Protein AF-A0A1M6BEA0-F1 (afdb_monomer_lite)

pLDDT: mean 71.71, std 23.66, range [36.31, 98.69]

Sequence (243 aa):
MKNTKLLIAAIITALTLSIVSCNNKEPKDTSENPTESQQSITEETSDDIKEDTTTEDDSSQENNSTTQSENKSSEEKPKASSNNQTNTNNSQPKESNKNTSTEKPKTPKPATQTPAAPPKVETAEPQVYTNNSFGFSITFPASWKDKYTVKEDASGLYVAVKSPNSTNNYYGLLFAVIKKGPGLYEETFDTIPGGKRNFEAKGIPYVIGSTTGVPIPEDDPNYELWLKMYKESGAVTKTLKAL

Radius of gyration: 38.65 Å; chains: 1; bounding box: 76×92×114 Å

Secondary structure (DSSP, 8-state):
-------------------------------------------------------------------------------------------------------------------PPPP----PPPEEEEETTTTEEEEE-GGGTTTEEEEE-SSEEEEEE--TT---TTTTEEEEEEE-STT--GGGEEPPTTS-SEEEETTEEEEEEEESS-SS-TTSTTHHHHHHHHHHHHHHHHT-EE-

Structure (mmCIF, N/CA/C/O backbone):
data_AF-A0A1M6BEA0-F1
#
_entry.id   AF-A0A1M6BEA0-F1
#
loop_
_atom_site.group_PDB
_atom_site.id
_atom_site.type_symbol
_atom_site.label_atom_id
_atom_site.label_alt_id
_atom_site.label_comp_id
_atom_site.label_asym_id
_atom_site.label_entity_id
_atom_site.label_seq_id
_atom_site.pdbx_PDB_ins_code
_atom_site.Cartn_x
_atom_site.Cartn_y
_atom_site.Cartn_z
_atom_site.occupancy
_atom_site.B_iso_or_equiv
_atom_site.auth_seq_id
_atom_site.auth_comp_id
_atom_site.auth_asym_id
_atom_site.auth_atom_id
_atom_site.pdbx_PDB_model_num
ATOM 1 N N . MET A 1 1 ? 12.795 -44.451 -21.297 1.00 41.31 1 MET A N 1
ATOM 2 C CA . MET A 1 1 ? 12.860 -44.687 -19.834 1.00 41.31 1 MET A CA 1
ATOM 3 C C . MET A 1 1 ? 11.743 -43.852 -19.207 1.00 41.31 1 MET A C 1
ATOM 5 O O . MET A 1 1 ? 11.834 -42.641 -19.257 1.00 41.31 1 MET A O 1
ATOM 9 N N . LYS A 1 2 ? 10.515 -44.372 -19.082 1.00 49.53 2 LYS A N 1
ATOM 10 C CA . LYS A 1 2 ? 9.928 -45.053 -17.905 1.00 49.53 2 LYS A CA 1
ATOM 11 C C . LYS A 1 2 ? 10.064 -44.266 -16.584 1.00 49.53 2 LYS A C 1
ATOM 13 O O . LYS A 1 2 ? 11.000 -44.487 -15.837 1.00 49.53 2 LYS A O 1
ATOM 18 N N . ASN A 1 3 ? 9.085 -43.381 -16.373 1.00 44.28 3 ASN A N 1
ATOM 19 C CA . ASN A 1 3 ? 8.293 -43.129 -15.160 1.00 44.28 3 ASN A CA 1
ATOM 20 C C . ASN A 1 3 ? 8.975 -43.215 -13.783 1.00 44.28 3 ASN A C 1
ATOM 22 O O . ASN A 1 3 ? 9.181 -44.315 -13.278 1.00 44.28 3 ASN A O 1
ATOM 26 N N . THR A 1 4 ? 9.052 -42.073 -13.092 1.00 53.00 4 THR A N 1
ATOM 27 C CA . THR A 1 4 ? 9.106 -42.030 -11.623 1.00 53.00 4 THR A CA 1
ATOM 28 C C . THR A 1 4 ? 7.960 -41.154 -11.114 1.00 53.00 4 THR A C 1
ATOM 30 O O . THR A 1 4 ? 8.024 -39.928 -11.135 1.00 53.00 4 THR A O 1
ATOM 33 N N . LYS A 1 5 ? 6.861 -41.818 -10.742 1.00 52.59 5 LYS A N 1
ATOM 34 C CA . LYS A 1 5 ? 5.802 -41.302 -9.860 1.00 52.59 5 LYS A CA 1
ATOM 35 C C . LYS A 1 5 ? 6.163 -41.668 -8.408 1.00 52.59 5 LYS A C 1
ATOM 37 O O . LYS A 1 5 ? 6.950 -42.589 -8.220 1.00 52.59 5 LYS A O 1
ATOM 42 N N . LEU A 1 6 ? 5.465 -41.041 -7.451 1.00 45.72 6 LEU A N 1
ATOM 43 C CA . LEU A 1 6 ? 5.529 -41.184 -5.978 1.00 45.72 6 LEU A CA 1
ATOM 44 C C . LEU A 1 6 ? 6.694 -40.414 -5.325 1.00 45.72 6 LEU A C 1
ATOM 46 O O . LEU A 1 6 ? 7.814 -40.485 -5.799 1.00 45.72 6 LEU A O 1
ATOM 50 N N . LEU A 1 7 ? 6.504 -39.658 -4.240 1.00 47.91 7 LEU A N 1
ATOM 51 C CA . LEU A 1 7 ? 5.631 -39.934 -3.095 1.00 47.91 7 LEU A CA 1
ATOM 52 C C . LEU A 1 7 ? 5.194 -38.622 -2.411 1.00 47.91 7 LEU A C 1
ATOM 54 O O . LEU A 1 7 ? 6.019 -37.772 -2.089 1.00 47.91 7 LEU A O 1
ATOM 58 N N . ILE A 1 8 ? 3.885 -38.478 -2.192 1.00 49.97 8 ILE A N 1
ATOM 59 C CA . ILE A 1 8 ? 3.271 -37.461 -1.332 1.00 49.97 8 ILE A CA 1
ATOM 60 C C . ILE A 1 8 ? 3.343 -38.000 0.098 1.00 49.97 8 ILE A C 1
ATOM 62 O O . ILE A 1 8 ? 2.756 -39.043 0.376 1.00 49.97 8 ILE A O 1
ATOM 66 N N . ALA A 1 9 ? 4.029 -37.299 0.997 1.00 53.72 9 ALA A N 1
ATOM 67 C CA . ALA A 1 9 ? 3.908 -37.514 2.435 1.00 53.72 9 ALA A CA 1
ATOM 68 C C . ALA A 1 9 ? 3.250 -36.273 3.046 1.00 53.72 9 ALA A C 1
ATOM 70 O O . ALA A 1 9 ? 3.872 -35.226 3.203 1.00 53.72 9 ALA A O 1
ATOM 71 N N . ALA A 1 10 ? 1.954 -36.395 3.325 1.00 47.91 10 ALA A N 1
ATOM 72 C CA . ALA A 1 10 ? 1.190 -35.431 4.096 1.00 47.91 10 ALA A CA 1
ATOM 73 C C . ALA A 1 10 ? 1.606 -35.534 5.570 1.00 47.91 10 ALA A C 1
ATOM 75 O O . ALA A 1 10 ? 1.447 -36.588 6.182 1.00 47.91 10 ALA A O 1
ATOM 76 N N . ILE A 1 11 ? 2.125 -34.448 6.139 1.00 57.53 11 ILE A N 1
ATOM 77 C CA . ILE A 1 11 ? 2.328 -34.315 7.584 1.00 57.53 11 ILE A CA 1
ATOM 78 C C . ILE A 1 11 ? 1.171 -33.464 8.106 1.00 57.53 11 ILE A C 1
ATOM 80 O O . ILE A 1 11 ? 1.196 -32.238 8.043 1.00 57.53 11 ILE A O 1
ATOM 84 N N . ILE A 1 12 ? 0.117 -34.145 8.556 1.00 49.78 12 ILE A N 1
ATOM 85 C CA . ILE A 1 12 ? -0.962 -33.558 9.350 1.00 49.78 12 ILE A CA 1
ATOM 86 C C . ILE A 1 12 ? -0.553 -33.743 10.807 1.00 49.78 12 ILE A C 1
ATOM 88 O O . ILE A 1 12 ? -0.720 -34.827 11.363 1.00 49.78 12 ILE A O 1
ATOM 92 N N . THR A 1 13 ? -0.020 -32.696 11.428 1.00 56.47 13 THR A N 1
ATOM 93 C CA . THR A 1 13 ? 0.135 -32.664 12.885 1.00 56.47 13 THR A CA 1
ATOM 94 C C . THR A 1 13 ? -0.961 -31.773 13.444 1.00 56.47 13 THR A C 1
ATOM 96 O O . THR A 1 13 ? -0.854 -30.549 13.456 1.00 56.47 13 THR A O 1
ATOM 99 N N . ALA A 1 14 ? -2.053 -32.406 13.865 1.00 49.50 14 ALA A N 1
ATOM 100 C CA . ALA A 1 14 ? -3.061 -31.782 14.702 1.00 49.50 14 ALA A CA 1
ATOM 101 C C . ALA A 1 14 ? -2.437 -31.493 16.075 1.00 49.50 14 ALA A C 1
ATOM 103 O O . ALA A 1 14 ? -2.086 -32.419 16.804 1.00 49.50 14 ALA A O 1
ATOM 104 N N . LEU A 1 15 ? -2.289 -30.213 16.419 1.00 52.41 15 LEU A N 1
ATOM 105 C CA . LEU A 1 15 ? -1.922 -29.777 17.762 1.00 52.41 15 LEU A CA 1
ATOM 106 C C . LEU A 1 15 ? -3.136 -29.089 18.395 1.00 52.41 15 LEU A C 1
ATOM 108 O O . LEU A 1 15 ? -3.282 -27.871 18.363 1.00 52.41 15 LEU A O 1
ATOM 112 N N . THR A 1 16 ? -4.040 -29.898 18.939 1.00 52.28 16 THR A N 1
ATOM 113 C CA . THR A 1 16 ? -5.100 -29.450 19.846 1.00 52.28 16 THR A CA 1
ATOM 114 C C . THR A 1 16 ? -4.746 -29.915 21.249 1.00 52.28 16 THR A C 1
ATOM 116 O O . THR A 1 16 ? -4.929 -31.089 21.564 1.00 52.28 16 THR A O 1
ATOM 119 N N . LEU A 1 17 ? -4.269 -29.006 22.096 1.00 52.94 17 LEU A N 1
ATOM 120 C CA . LEU A 1 17 ? -4.313 -29.182 23.544 1.00 52.94 17 LEU A CA 1
ATOM 121 C C . LEU A 1 17 ? -4.838 -27.900 24.184 1.00 52.94 17 LEU A C 1
ATOM 123 O O . LEU A 1 17 ? -4.206 -26.847 24.182 1.00 52.94 17 LEU A O 1
ATOM 127 N N . SER A 1 18 ? -6.059 -28.046 24.676 1.00 45.16 18 SER A N 1
ATOM 128 C CA . SER A 1 18 ? -6.843 -27.133 25.482 1.00 45.16 18 SER A CA 1
ATOM 129 C C . SER A 1 18 ? -6.123 -26.767 26.778 1.00 45.16 18 SER A C 1
ATOM 131 O O . SER A 1 18 ? -5.695 -27.655 27.512 1.00 45.16 18 SER A O 1
ATOM 133 N N . ILE A 1 19 ? -6.121 -25.483 27.134 1.00 56.69 19 ILE A N 1
ATOM 134 C CA . ILE A 1 19 ? -6.098 -25.081 28.543 1.00 56.69 19 ILE A CA 1
ATOM 135 C C . ILE A 1 19 ? -7.393 -24.323 28.807 1.00 56.69 19 ILE A C 1
ATOM 137 O O . ILE A 1 19 ? -7.487 -23.105 28.692 1.00 56.69 19 ILE A O 1
ATOM 141 N N . VAL A 1 20 ? -8.415 -25.111 29.132 1.00 46.84 20 VAL A N 1
ATOM 142 C CA . VAL A 1 20 ? -9.511 -24.683 29.993 1.00 46.84 20 VAL A CA 1
ATOM 143 C C . VAL A 1 20 ? -8.929 -24.686 31.402 1.00 46.84 20 VAL A C 1
ATOM 145 O O . VAL A 1 20 ? -8.657 -25.750 31.948 1.00 46.84 20 VAL A O 1
ATOM 148 N N . SER A 1 21 ? -8.709 -23.509 31.978 1.00 47.22 21 SER A N 1
ATOM 149 C CA . SER A 1 21 ? -8.595 -23.370 33.427 1.00 47.22 21 SER A CA 1
ATOM 150 C C . SER A 1 21 ? -9.725 -22.459 33.873 1.00 47.22 21 SER A C 1
ATOM 152 O O . SER A 1 21 ? -9.613 -21.235 33.893 1.00 47.22 21 SER A O 1
ATOM 154 N N . CYS A 1 22 ? -10.867 -23.093 34.135 1.00 46.34 22 CYS A N 1
ATOM 155 C CA . CYS A 1 22 ? -11.900 -22.536 34.984 1.00 46.34 22 CYS A CA 1
ATOM 156 C C . CYS A 1 22 ? -11.284 -22.343 36.369 1.00 46.34 22 CYS A C 1
ATOM 158 O O . CYS A 1 22 ? -10.811 -23.312 36.958 1.00 46.34 22 CYS A O 1
ATOM 160 N N . ASN A 1 23 ? -11.339 -21.128 36.906 1.00 51.38 23 ASN A N 1
ATOM 161 C CA . ASN A 1 23 ? -11.302 -20.964 38.347 1.00 51.38 23 ASN A CA 1
ATOM 162 C C . ASN A 1 23 ? -12.483 -20.114 38.807 1.00 51.38 23 ASN A C 1
ATOM 164 O O . ASN A 1 23 ? -12.948 -19.213 38.112 1.00 51.38 23 ASN A O 1
ATOM 168 N N . ASN A 1 24 ? -13.011 -20.557 39.937 1.00 52.34 24 ASN A N 1
ATOM 169 C CA . ASN A 1 24 ? -14.390 -20.458 40.372 1.00 52.34 24 ASN A CA 1
ATOM 170 C C . ASN A 1 24 ? -14.903 -19.044 40.654 1.00 52.34 24 ASN A C 1
ATOM 172 O O . ASN A 1 24 ? -14.213 -18.189 41.202 1.00 52.34 24 ASN A O 1
ATOM 176 N N . LYS A 1 25 ? -16.202 -18.895 40.383 1.00 53.78 25 LYS A N 1
ATOM 177 C CA . LYS A 1 25 ? -17.111 -18.005 41.101 1.00 53.78 25 LYS A CA 1
ATOM 178 C C . LYS A 1 25 ? -17.223 -18.440 42.566 1.00 53.78 25 LYS A C 1
ATOM 180 O O . LYS A 1 25 ? -17.472 -19.613 42.815 1.00 53.78 25 LYS A O 1
ATOM 185 N N . GLU A 1 26 ? -17.267 -17.474 43.474 1.00 54.69 26 GLU A N 1
ATOM 186 C CA . GLU A 1 26 ? -18.364 -17.400 44.444 1.00 54.69 26 GLU A CA 1
ATOM 187 C C . GLU A 1 26 ? -18.874 -15.950 44.505 1.00 54.69 26 GLU A C 1
ATOM 189 O O . GLU A 1 26 ? -18.090 -15.039 44.776 1.00 54.69 26 GLU A O 1
ATOM 194 N N . PRO A 1 27 ? -20.167 -15.708 44.226 1.00 57.84 27 PRO A N 1
ATOM 195 C CA . PRO A 1 27 ? -20.868 -14.497 44.617 1.00 57.84 27 PRO A CA 1
ATOM 196 C C . PRO A 1 27 ? -21.499 -14.708 45.999 1.00 57.84 27 PRO A C 1
ATOM 198 O O . PRO A 1 27 ? -22.074 -15.762 46.275 1.00 57.84 27 PRO A O 1
ATOM 201 N N . LYS A 1 28 ? -21.425 -13.696 46.862 1.00 55.62 28 LYS A N 1
ATOM 202 C CA . LYS A 1 28 ? -22.161 -13.675 48.126 1.00 55.62 28 LYS A CA 1
ATOM 203 C C . LYS A 1 28 ? -23.182 -12.542 48.073 1.00 55.62 28 LYS A C 1
ATOM 205 O O . LYS A 1 28 ? -22.848 -11.398 48.353 1.00 55.62 28 LYS A O 1
ATOM 210 N N . ASP A 1 29 ? -24.407 -12.892 47.694 1.00 63.72 29 ASP A N 1
ATOM 211 C CA . ASP A 1 29 ? -25.613 -12.103 47.956 1.00 63.72 29 ASP A CA 1
ATOM 212 C C . ASP A 1 29 ? -26.159 -12.465 49.343 1.00 63.72 29 ASP A C 1
ATOM 214 O O . ASP A 1 29 ? -26.209 -13.650 49.669 1.00 63.72 29 ASP A O 1
ATOM 218 N N . THR A 1 30 ? -26.570 -11.469 50.139 1.00 46.25 30 THR A N 1
ATOM 219 C CA . THR A 1 30 ? -27.649 -11.467 51.169 1.00 46.25 30 THR A CA 1
ATOM 220 C C . THR A 1 30 ? -27.671 -10.042 51.765 1.00 46.25 30 THR A C 1
ATOM 222 O O . THR A 1 30 ? -26.715 -9.656 52.428 1.00 46.25 30 THR A O 1
ATOM 225 N N . SER A 1 31 ? -28.515 -9.129 51.271 1.00 47.41 31 SER A N 1
ATOM 226 C CA . SER A 1 31 ? -29.910 -8.800 51.657 1.00 47.41 31 SER A CA 1
ATOM 227 C C . SER A 1 31 ? -30.038 -7.678 52.712 1.00 47.41 31 SER A C 1
ATOM 229 O O . SER A 1 31 ? -29.556 -7.848 53.823 1.00 47.41 31 SER A O 1
ATOM 231 N N . GLU A 1 32 ? -30.709 -6.580 52.316 1.00 47.03 32 GLU A N 1
ATOM 232 C CA . GLU A 1 32 ? -31.820 -5.847 52.989 1.00 47.03 32 GLU A CA 1
ATOM 233 C C . GLU A 1 32 ? -31.746 -5.606 54.524 1.00 47.03 32 GLU A C 1
ATOM 235 O O . GLU A 1 32 ? -31.551 -6.545 55.280 1.00 47.03 32 GLU A O 1
ATOM 240 N N . ASN A 1 33 ? -31.995 -4.434 55.138 1.00 44.19 33 ASN A N 1
ATOM 241 C CA . ASN A 1 33 ? -32.641 -3.150 54.789 1.00 44.19 33 ASN A CA 1
ATOM 242 C C . ASN A 1 33 ? -32.337 -2.109 55.939 1.00 44.19 33 ASN A C 1
ATOM 244 O O . ASN A 1 33 ? -31.356 -2.318 56.651 1.00 44.19 33 ASN A O 1
ATOM 248 N N . PRO A 1 34 ? -33.080 -0.995 56.168 1.00 62.09 34 PRO A N 1
ATOM 249 C CA . PRO A 1 34 ? -32.598 0.394 56.085 1.00 62.09 34 PRO A CA 1
ATOM 250 C C . PRO A 1 34 ? -32.526 1.123 57.448 1.00 62.09 34 PRO A C 1
ATOM 252 O O . PRO A 1 34 ? -33.062 0.641 58.438 1.00 62.09 34 PRO A O 1
ATOM 255 N N . THR A 1 35 ? -31.972 2.342 57.507 1.00 46.97 35 THR A N 1
ATOM 256 C CA . THR A 1 35 ? -32.431 3.390 58.451 1.00 46.97 35 THR A CA 1
ATOM 257 C C . THR A 1 35 ? -32.038 4.779 57.938 1.00 46.97 35 THR A C 1
ATOM 259 O O . THR A 1 35 ? -30.886 5.031 57.593 1.00 46.97 35 THR A O 1
ATOM 262 N N . GLU A 1 36 ? -33.043 5.651 57.878 1.00 42.16 36 GLU A N 1
ATOM 263 C CA . GLU A 1 36 ? -32.982 7.093 57.639 1.00 42.16 36 GLU A CA 1
ATOM 264 C C . GLU A 1 36 ? -32.007 7.830 58.571 1.00 42.16 36 GLU A C 1
ATOM 266 O O . GLU A 1 36 ? -31.962 7.566 59.769 1.00 42.16 36 GLU A O 1
ATOM 271 N N . SER A 1 37 ? -31.365 8.882 58.063 1.00 42.56 37 SER A N 1
ATOM 272 C CA . SER A 1 37 ? -31.336 10.164 58.776 1.00 42.56 37 SER A CA 1
ATOM 273 C C . SER A 1 37 ? -31.071 11.307 57.801 1.00 42.56 37 SER A C 1
ATOM 275 O O . SER A 1 37 ? -30.240 11.216 56.903 1.00 42.56 37 SER A O 1
ATOM 277 N N . GLN A 1 38 ? -31.843 12.365 58.005 1.00 42.69 38 GLN A N 1
ATOM 278 C CA . GLN A 1 38 ? -31.928 13.606 57.251 1.00 42.69 38 GLN A CA 1
ATOM 279 C C . GLN A 1 38 ? -30.786 14.592 57.571 1.00 42.69 38 GLN A C 1
ATOM 281 O O . GLN A 1 38 ? -30.022 14.369 58.507 1.00 42.69 38 GLN A O 1
ATOM 286 N N . GLN A 1 39 ? -30.856 15.733 56.862 1.00 39.16 39 GLN A N 1
ATOM 287 C CA . GLN A 1 39 ? -30.267 17.077 57.066 1.00 39.16 39 GLN A CA 1
ATOM 288 C C . GLN A 1 39 ? -29.188 17.409 56.013 1.00 39.16 39 GLN A C 1
ATOM 290 O O . GLN A 1 39 ? -28.138 16.787 55.996 1.00 39.16 39 GLN A O 1
ATOM 295 N N . SER A 1 40 ? -29.463 18.194 54.957 1.00 43.69 40 SER A N 1
ATOM 296 C CA . SER A 1 40 ? -29.908 19.609 54.868 1.00 43.69 40 SER A CA 1
ATOM 297 C C . SER A 1 40 ? -28.835 20.608 55.319 1.00 43.69 40 SER A C 1
ATOM 299 O O . SER A 1 40 ? -28.218 20.370 56.351 1.00 43.69 40 SER A O 1
ATOM 301 N N . ILE A 1 41 ? -28.778 21.756 54.609 1.00 41.06 41 ILE A N 1
ATOM 302 C CA . ILE A 1 41 ? -28.059 23.032 54.876 1.00 41.06 41 ILE A CA 1
ATOM 303 C C . ILE A 1 41 ? -26.677 23.101 54.169 1.00 41.06 41 ILE A C 1
ATOM 305 O O . ILE A 1 41 ? -25.885 22.185 54.336 1.00 41.06 41 ILE A O 1
ATOM 309 N N . THR A 1 42 ? -26.243 24.113 53.397 1.00 40.41 42 THR A N 1
ATOM 310 C CA . THR A 1 42 ? -26.793 25.369 52.834 1.00 40.41 42 THR A CA 1
ATOM 311 C C . THR A 1 42 ? -25.751 25.924 51.837 1.00 40.41 42 THR A C 1
ATOM 313 O O . THR A 1 42 ? -24.552 25.749 52.049 1.00 40.41 42 THR A O 1
ATOM 316 N N . GLU A 1 43 ? -26.202 26.580 50.762 1.00 47.88 43 GLU A N 1
ATOM 317 C CA . GLU A 1 43 ? -25.407 27.497 49.926 1.00 47.88 43 GLU A CA 1
ATOM 318 C C . GLU A 1 43 ? -25.147 28.805 50.683 1.00 47.88 43 GLU A C 1
ATOM 320 O O . GLU A 1 43 ? -26.118 29.394 51.140 1.00 47.88 43 GLU A O 1
ATOM 325 N N . GLU A 1 44 ? -23.914 29.322 50.725 1.00 47.00 44 GLU A N 1
ATOM 326 C CA . GLU A 1 44 ? -23.703 30.778 50.754 1.00 47.00 44 GLU A CA 1
ATOM 327 C C . GLU A 1 44 ? -22.461 31.207 49.958 1.00 47.00 44 GLU A C 1
ATOM 329 O O . GLU A 1 44 ? -21.344 30.717 50.125 1.00 47.00 44 GLU A O 1
ATOM 334 N N . THR A 1 45 ? -22.750 32.149 49.069 1.00 49.81 45 THR A N 1
ATOM 335 C CA . THR A 1 45 ? -21.922 33.095 48.326 1.00 49.81 45 THR A CA 1
ATOM 336 C C . THR A 1 45 ? -21.156 34.042 49.258 1.00 49.81 45 THR A C 1
ATOM 338 O O . THR A 1 45 ? -21.727 34.498 50.244 1.00 49.81 45 THR A O 1
ATOM 341 N N . SER A 1 46 ? -19.946 34.479 48.887 1.00 54.19 46 SER A N 1
ATOM 342 C CA . SER A 1 46 ? -19.539 35.874 49.135 1.00 54.19 46 SER A CA 1
ATOM 343 C C . SER A 1 46 ? -18.408 36.330 48.212 1.00 54.19 46 SER A C 1
ATOM 345 O O . SER A 1 46 ? -17.394 35.646 48.063 1.00 54.19 46 SER A O 1
ATOM 347 N N . ASP A 1 47 ? -18.629 37.509 47.644 1.00 46.47 47 ASP A N 1
ATOM 348 C CA . ASP A 1 47 ? -17.787 38.294 46.749 1.00 46.47 47 ASP A CA 1
ATOM 349 C C . ASP A 1 47 ? -16.510 38.881 47.388 1.00 46.47 47 ASP A C 1
ATOM 351 O O . ASP A 1 47 ? -16.403 38.995 48.606 1.00 46.47 47 ASP A O 1
ATOM 355 N N . ASP A 1 48 ? -15.602 39.288 46.488 1.00 53.09 48 ASP A N 1
ATOM 356 C CA . ASP A 1 48 ? -14.697 40.455 46.489 1.00 53.09 48 ASP A CA 1
ATOM 357 C C . ASP A 1 48 ? -13.960 40.900 47.770 1.00 53.09 48 ASP A C 1
ATOM 359 O O . ASP A 1 48 ? -14.565 41.189 48.794 1.00 53.09 48 ASP A O 1
ATOM 363 N N . ILE A 1 49 ? -12.647 41.161 47.632 1.00 53.31 49 ILE A N 1
ATOM 364 C CA . ILE A 1 49 ? -12.004 42.460 47.946 1.00 53.31 49 ILE A CA 1
ATOM 365 C C . ILE A 1 49 ? -10.562 42.504 47.391 1.00 53.31 49 ILE A C 1
ATOM 367 O O . ILE A 1 49 ? -9.815 41.528 47.407 1.00 53.31 49 ILE A O 1
ATOM 371 N N . LYS A 1 50 ? -10.227 43.692 46.877 1.00 51.44 50 LYS A N 1
ATOM 372 C CA . LYS A 1 50 ? -9.025 44.145 46.166 1.00 51.44 50 LYS A CA 1
ATOM 373 C C . LYS A 1 50 ? -7.802 44.496 47.042 1.00 51.44 50 LYS A C 1
ATOM 375 O O . LYS A 1 50 ? -7.952 44.852 48.201 1.00 51.44 50 LYS A O 1
ATOM 380 N N . GLU A 1 51 ? -6.671 44.565 46.325 1.00 47.34 51 GLU A N 1
ATOM 381 C CA . GLU A 1 51 ? -5.574 45.568 46.315 1.00 47.34 51 GLU A CA 1
ATOM 382 C C . GLU A 1 51 ? -4.625 45.803 47.506 1.00 47.34 51 GLU A C 1
ATOM 384 O O . GLU A 1 51 ? -5.024 46.008 48.645 1.00 47.34 51 GLU A O 1
ATOM 389 N N . ASP A 1 52 ? -3.353 45.913 47.081 1.00 44.84 52 ASP A N 1
ATOM 390 C CA . ASP A 1 52 ? -2.202 46.671 47.589 1.00 44.84 52 ASP A CA 1
ATOM 391 C C . ASP A 1 52 ? -1.652 46.383 48.993 1.00 44.84 52 ASP A C 1
ATOM 393 O O . ASP A 1 52 ? -2.332 46.512 50.001 1.00 44.84 52 ASP A O 1
ATOM 397 N N . THR A 1 53 ? -0.340 46.115 49.095 1.00 45.16 53 THR A N 1
ATOM 398 C CA . THR A 1 53 ? 0.677 47.158 49.369 1.00 45.16 53 THR A CA 1
ATOM 399 C C . THR A 1 53 ? 2.107 46.582 49.276 1.00 45.16 53 THR A C 1
ATOM 401 O O . THR A 1 53 ? 2.399 45.478 49.727 1.00 45.16 53 THR A O 1
ATOM 404 N N . THR A 1 54 ? 2.990 47.384 48.687 1.00 51.91 54 THR A N 1
ATOM 405 C CA . THR A 1 54 ? 4.463 47.380 48.629 1.00 51.91 54 THR A CA 1
ATOM 406 C C . THR A 1 54 ? 5.152 47.226 50.002 1.00 51.91 54 THR A C 1
ATOM 408 O O . THR A 1 54 ? 4.613 47.705 50.997 1.00 51.91 54 THR A O 1
ATOM 411 N N . THR A 1 55 ? 6.378 46.677 50.068 1.00 43.44 55 THR A N 1
ATOM 412 C CA . THR A 1 55 ? 7.656 47.380 50.398 1.00 43.44 55 THR A CA 1
ATOM 413 C C . THR A 1 55 ? 8.805 46.380 50.642 1.00 43.44 55 THR A C 1
ATOM 415 O O . THR A 1 55 ? 8.620 45.307 51.206 1.00 43.44 55 THR A O 1
ATOM 418 N N . GLU A 1 56 ? 9.970 46.793 50.149 1.00 42.66 56 GLU A N 1
ATOM 419 C CA . GLU A 1 56 ? 11.354 46.331 50.317 1.00 42.66 56 GLU A CA 1
ATOM 420 C C . GLU A 1 56 ? 11.717 45.956 51.771 1.00 42.66 56 GLU A C 1
ATOM 422 O O . GLU A 1 56 ? 11.210 46.561 52.710 1.00 42.66 56 GLU A O 1
ATOM 427 N N . ASP A 1 57 ? 12.595 44.981 52.015 1.00 40.31 57 ASP A N 1
ATOM 428 C CA . ASP A 1 57 ? 14.059 45.114 51.952 1.00 40.31 57 ASP A CA 1
ATOM 429 C C . ASP A 1 57 ? 14.760 43.952 52.703 1.00 40.31 57 ASP A C 1
ATOM 431 O O . ASP A 1 57 ? 14.272 43.428 53.704 1.00 40.31 57 ASP A O 1
ATOM 435 N N . ASP A 1 58 ? 15.941 43.635 52.186 1.00 41.75 58 ASP A N 1
ATOM 436 C CA . ASP A 1 58 ? 17.152 43.137 52.838 1.00 41.75 58 ASP A CA 1
ATOM 437 C C . ASP A 1 58 ? 17.332 41.698 53.389 1.00 41.75 58 ASP A C 1
ATOM 439 O O . ASP A 1 58 ? 16.533 41.101 54.108 1.00 41.75 58 ASP A O 1
ATOM 443 N N . SER A 1 59 ? 18.568 41.250 53.136 1.00 46.72 59 SER A N 1
ATOM 444 C CA . SER A 1 59 ? 19.384 40.305 53.896 1.00 46.72 59 SER A CA 1
ATOM 445 C C . SER A 1 59 ? 19.348 38.806 53.551 1.00 46.72 59 SER A C 1
ATOM 447 O O . SER A 1 59 ? 18.737 37.979 54.219 1.00 46.72 59 SER A O 1
ATOM 449 N N . SER A 1 60 ? 20.230 38.490 52.598 1.00 50.56 60 SER A N 1
ATOM 450 C CA . SER A 1 60 ? 21.374 37.566 52.722 1.00 50.56 60 SER A CA 1
ATOM 451 C C . SER A 1 60 ? 21.150 36.087 53.097 1.00 50.56 60 SER A C 1
ATOM 453 O O . SER A 1 60 ? 20.904 35.725 54.241 1.00 50.56 60 SER A O 1
ATOM 455 N N . GLN A 1 61 ? 21.462 35.204 52.139 1.00 46.50 61 GLN A N 1
ATOM 456 C CA . GLN A 1 61 ? 22.394 34.104 52.394 1.00 46.50 61 GLN A CA 1
ATOM 457 C C . GLN A 1 61 ? 23.055 33.621 51.095 1.00 46.50 61 GLN A C 1
ATOM 459 O O . GLN A 1 61 ? 22.407 33.150 50.162 1.00 46.50 61 GLN A O 1
ATOM 464 N N . GLU A 1 62 ? 24.378 33.784 51.065 1.00 41.50 62 GLU A N 1
ATOM 465 C CA . GLU A 1 62 ? 25.315 33.132 50.157 1.00 41.50 62 GLU A CA 1
ATOM 466 C C . GLU A 1 62 ? 25.094 31.618 50.152 1.00 41.50 62 GLU A C 1
ATOM 468 O O . GLU A 1 62 ? 24.821 31.057 51.206 1.00 41.50 62 GLU A O 1
ATOM 473 N N . ASN A 1 63 ? 25.277 30.967 48.996 1.00 51.53 63 ASN A N 1
ATOM 474 C CA . ASN A 1 63 ? 25.931 29.659 48.884 1.00 51.53 63 ASN A CA 1
ATOM 475 C C . ASN A 1 63 ? 26.331 29.400 47.422 1.00 51.53 63 ASN A C 1
ATOM 477 O O . ASN A 1 63 ? 25.506 29.129 46.552 1.00 51.53 63 ASN A O 1
ATOM 481 N N . ASN A 1 64 ? 27.638 29.498 47.180 1.00 47.28 64 ASN A N 1
ATOM 482 C CA . ASN A 1 64 ? 28.339 29.137 45.952 1.00 47.28 64 ASN A CA 1
ATOM 483 C C . ASN A 1 64 ? 28.119 27.664 45.564 1.00 47.28 64 ASN A C 1
ATOM 485 O O . ASN A 1 64 ? 28.408 26.767 46.355 1.00 47.28 64 ASN A O 1
ATOM 489 N N . SER A 1 65 ? 27.792 27.402 44.296 1.00 46.47 65 SER A N 1
ATOM 490 C CA . SER A 1 65 ? 28.301 26.212 43.604 1.00 46.47 65 SER A CA 1
ATOM 491 C C . SER A 1 65 ? 28.428 26.474 42.104 1.00 46.47 65 SER A C 1
ATOM 493 O O . SER A 1 65 ? 27.475 26.413 41.330 1.00 46.47 65 SER A O 1
ATOM 495 N N . THR A 1 66 ? 29.653 26.824 41.725 1.00 40.06 66 THR A N 1
ATOM 496 C CA . THR A 1 66 ? 30.133 27.023 40.361 1.00 40.06 66 THR A CA 1
ATOM 497 C C . THR A 1 66 ? 30.440 25.675 39.720 1.00 40.06 66 THR A C 1
ATOM 499 O O . THR A 1 66 ? 31.292 24.942 40.212 1.00 40.06 66 THR A O 1
ATOM 502 N N . THR A 1 67 ? 29.842 25.383 38.565 1.00 38.16 67 THR A N 1
ATOM 503 C CA . THR A 1 67 ? 30.492 24.608 37.493 1.00 38.16 67 THR A CA 1
ATOM 504 C C . THR A 1 67 ? 29.909 25.055 36.149 1.00 38.16 67 THR A C 1
ATOM 506 O O . THR A 1 67 ? 28.952 24.481 35.639 1.00 38.16 67 THR A O 1
ATOM 509 N N . GLN A 1 68 ? 30.482 26.116 35.578 1.00 39.53 68 GLN A N 1
ATOM 510 C CA . GLN A 1 68 ? 30.378 26.417 34.150 1.00 39.53 68 GLN A CA 1
ATOM 511 C C . GLN A 1 68 ? 31.543 25.719 33.445 1.00 39.53 68 GLN A C 1
ATOM 513 O O . GLN A 1 68 ? 32.705 26.041 33.681 1.00 39.53 68 GLN A O 1
ATOM 518 N N . SER A 1 69 ? 31.231 24.750 32.586 1.00 48.56 69 SER A N 1
ATOM 519 C CA . SER A 1 69 ? 32.164 24.271 31.572 1.00 48.56 69 SER A CA 1
ATOM 520 C C . SER A 1 69 ? 32.031 25.187 30.361 1.00 48.56 69 SER A C 1
ATOM 522 O O . SER A 1 69 ? 31.101 25.076 29.566 1.00 48.56 69 SER A O 1
ATOM 524 N N . GLU A 1 70 ? 32.965 26.125 30.253 1.00 42.81 70 GLU A N 1
ATOM 525 C CA . GLU A 1 70 ? 33.314 26.761 28.992 1.00 42.81 70 GLU A CA 1
ATOM 526 C C . GLU A 1 70 ? 33.963 25.696 28.104 1.00 42.81 70 GLU A C 1
ATOM 528 O O . GLU A 1 70 ? 34.996 25.132 28.470 1.00 42.81 70 GLU A O 1
ATOM 533 N N . ASN A 1 71 ? 33.389 25.421 26.931 1.00 46.91 71 ASN A N 1
ATOM 534 C CA . ASN A 1 71 ? 34.161 24.828 25.848 1.00 46.91 71 ASN A CA 1
ATOM 535 C C . ASN A 1 71 ? 34.302 25.869 24.742 1.00 46.91 71 ASN A C 1
ATOM 537 O O . ASN A 1 71 ? 33.346 26.281 24.084 1.00 46.91 71 ASN A O 1
ATOM 541 N N . LYS A 1 72 ? 35.531 26.367 24.662 1.00 51.91 72 LYS A N 1
ATOM 542 C CA . LYS A 1 72 ? 35.976 27.519 23.901 1.00 51.91 72 LYS A CA 1
ATOM 543 C C . LYS A 1 72 ? 36.110 27.145 22.430 1.00 51.91 72 LYS A C 1
ATOM 545 O O . LYS A 1 72 ? 36.901 26.285 22.060 1.00 51.91 72 LYS A O 1
ATOM 550 N N . SER A 1 73 ? 35.331 27.852 21.624 1.00 49.59 73 SER A N 1
ATOM 551 C CA . SER A 1 73 ? 35.469 27.995 20.180 1.00 49.59 73 SER A CA 1
ATOM 552 C C . SER A 1 73 ? 36.911 28.352 19.796 1.00 49.59 73 SER A C 1
ATOM 554 O O . SER A 1 73 ? 37.458 29.345 20.282 1.00 49.59 73 SER A O 1
ATOM 556 N N . SER A 1 74 ? 37.520 27.544 18.926 1.00 56.56 74 SER A N 1
ATOM 557 C CA . SER A 1 74 ? 38.740 27.889 18.200 1.00 56.56 74 SER A CA 1
ATOM 558 C C . SER A 1 74 ? 38.420 27.992 16.715 1.00 56.56 74 SER A C 1
ATOM 560 O O . SER A 1 74 ? 38.126 27.011 16.036 1.00 56.56 74 SER A O 1
ATOM 562 N N . GLU A 1 75 ? 38.470 29.233 16.265 1.00 44.75 75 GLU A N 1
ATOM 563 C CA . GLU A 1 75 ? 38.343 29.734 14.912 1.00 44.75 75 GLU A CA 1
ATOM 564 C C . GLU A 1 75 ? 39.520 29.227 14.059 1.00 44.75 75 GLU A C 1
ATOM 566 O O . GLU A 1 75 ? 40.657 29.674 14.225 1.00 44.75 75 GLU A O 1
ATOM 571 N N . GLU A 1 76 ? 39.266 28.271 13.159 1.00 48.44 76 GLU A N 1
ATOM 572 C CA . GLU A 1 76 ? 40.238 27.853 12.147 1.00 48.44 76 GLU A CA 1
ATOM 573 C C . GLU A 1 76 ? 39.839 28.395 10.766 1.00 48.44 76 GLU A C 1
ATOM 575 O O . GLU A 1 76 ? 38.800 28.092 10.182 1.00 48.44 76 GLU A O 1
ATOM 580 N N . LYS A 1 77 ? 40.711 29.274 10.284 1.00 50.00 77 LYS A N 1
ATOM 581 C CA . LYS A 1 77 ? 40.716 30.002 9.017 1.00 50.00 77 LYS A CA 1
ATOM 582 C C . LYS A 1 77 ? 40.562 29.072 7.795 1.00 50.00 77 LYS A C 1
ATOM 584 O O . LYS A 1 77 ? 41.375 28.159 7.638 1.00 50.00 77 LYS A O 1
ATOM 589 N N . PRO A 1 78 ? 39.648 29.344 6.843 1.00 54.00 78 PRO A N 1
ATOM 590 C CA . PRO A 1 78 ? 39.570 28.568 5.612 1.00 54.00 78 PRO A CA 1
ATOM 591 C C . PRO A 1 78 ?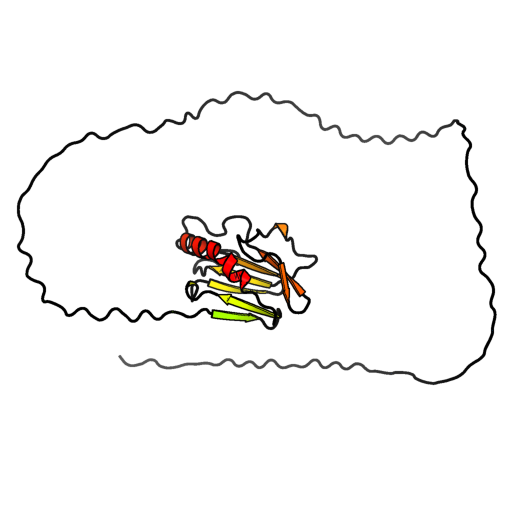 40.722 28.940 4.668 1.00 54.00 78 PRO A C 1
ATOM 593 O O . PRO A 1 78 ? 40.824 30.065 4.170 1.00 54.00 78 PRO A O 1
ATOM 596 N N . LYS A 1 79 ? 41.605 27.971 4.405 1.00 47.22 79 LYS A N 1
ATOM 597 C CA . LYS A 1 79 ? 42.497 27.996 3.243 1.00 47.22 79 LYS A CA 1
ATOM 598 C C . LYS A 1 79 ? 41.683 27.655 1.999 1.00 47.22 79 LYS A C 1
ATOM 600 O O . LYS A 1 79 ? 41.081 26.591 1.907 1.00 47.22 79 LYS A O 1
ATOM 605 N N . ALA A 1 80 ? 41.714 28.579 1.047 1.00 44.84 80 ALA A N 1
ATOM 606 C CA . ALA A 1 80 ? 41.260 28.390 -0.317 1.00 44.84 80 ALA A CA 1
ATOM 607 C C . ALA A 1 80 ? 41.873 27.115 -0.919 1.00 44.84 80 ALA A C 1
ATOM 609 O O . ALA A 1 80 ? 43.094 27.006 -1.040 1.00 44.84 80 ALA A O 1
ATOM 610 N N . SER A 1 81 ? 41.013 26.178 -1.317 1.00 42.38 81 SER A N 1
ATOM 611 C CA . SER A 1 81 ? 41.365 25.116 -2.251 1.00 42.38 81 SER A CA 1
ATOM 612 C C . SER A 1 81 ? 40.585 25.341 -3.537 1.00 42.38 81 SER A C 1
ATOM 614 O O . SER A 1 81 ? 39.357 25.279 -3.577 1.00 42.38 81 SER A O 1
ATOM 616 N N . SER A 1 82 ? 41.356 25.693 -4.557 1.00 42.00 82 SER A N 1
ATOM 617 C CA . SER A 1 82 ? 40.972 25.833 -5.952 1.00 42.00 82 SER A CA 1
ATOM 618 C C . SER A 1 82 ? 40.649 24.467 -6.565 1.00 42.00 82 SER A C 1
ATOM 620 O O . SER A 1 82 ? 41.191 23.453 -6.132 1.00 42.00 82 SER A O 1
ATOM 622 N N . ASN A 1 83 ? 39.869 24.503 -7.648 1.00 44.53 83 ASN A N 1
ATOM 623 C CA . ASN A 1 83 ? 39.593 23.447 -8.632 1.00 44.53 83 ASN A CA 1
ATOM 624 C C . ASN A 1 83 ? 38.421 22.500 -8.330 1.00 44.53 83 ASN A C 1
ATOM 626 O O . ASN A 1 83 ? 38.571 21.462 -7.698 1.00 44.53 83 ASN A O 1
ATOM 630 N N . ASN A 1 84 ? 37.291 22.757 -8.993 1.00 37.25 84 ASN A N 1
ATOM 631 C CA . ASN A 1 84 ? 37.020 21.985 -10.204 1.00 37.25 84 ASN A CA 1
ATOM 632 C C . ASN A 1 84 ? 36.184 22.792 -11.197 1.00 37.25 84 ASN A C 1
ATOM 634 O O . ASN A 1 84 ? 35.024 23.127 -10.983 1.00 37.25 84 ASN A O 1
ATOM 638 N N . GLN A 1 85 ? 36.864 23.126 -12.283 1.00 38.03 85 GLN A N 1
ATOM 639 C CA . GLN A 1 85 ? 36.366 23.817 -13.448 1.00 38.03 85 GLN A CA 1
ATOM 640 C C . GLN A 1 85 ? 35.509 22.827 -14.244 1.00 38.03 85 GLN A C 1
ATOM 642 O O . GLN A 1 85 ? 36.001 21.817 -14.746 1.00 38.03 85 GLN A O 1
ATOM 647 N N . THR A 1 86 ? 34.215 23.113 -14.334 1.00 36.31 86 THR A N 1
ATOM 648 C CA . THR A 1 86 ? 33.280 22.453 -15.244 1.00 36.31 86 THR A CA 1
ATOM 649 C C . THR A 1 86 ? 33.697 22.785 -16.675 1.00 36.31 86 THR A C 1
ATOM 651 O O . THR A 1 86 ? 33.420 23.877 -17.167 1.00 36.31 86 THR A O 1
ATOM 654 N N . ASN A 1 87 ? 34.400 21.865 -17.339 1.00 38.06 87 ASN A N 1
ATOM 655 C CA . ASN A 1 87 ? 34.668 21.971 -18.768 1.00 38.06 87 ASN A CA 1
ATOM 656 C C . ASN A 1 87 ? 33.479 21.422 -19.555 1.00 38.06 87 ASN A C 1
ATOM 658 O O . ASN A 1 87 ? 33.222 20.222 -19.626 1.00 38.06 87 ASN A O 1
ATOM 662 N N . THR A 1 88 ? 32.767 22.376 -20.135 1.00 38.72 88 THR A N 1
ATOM 663 C CA . THR A 1 88 ? 31.741 22.257 -21.159 1.00 38.72 88 THR A CA 1
ATOM 664 C C . THR A 1 88 ? 32.215 21.425 -22.351 1.00 38.72 88 THR A C 1
ATOM 666 O O . THR A 1 88 ? 33.270 21.673 -22.933 1.00 38.72 88 THR A O 1
ATOM 669 N N . ASN A 1 89 ? 31.369 20.471 -22.736 1.00 42.00 89 ASN A N 1
ATOM 670 C CA . ASN A 1 89 ? 31.387 19.759 -24.008 1.00 42.00 89 ASN A CA 1
ATOM 671 C C . ASN A 1 89 ? 31.497 20.726 -25.194 1.00 42.00 89 ASN A C 1
ATOM 673 O O . ASN A 1 89 ? 30.564 21.485 -25.453 1.00 42.00 89 ASN A O 1
ATOM 677 N N . ASN A 1 90 ? 32.571 20.620 -25.977 1.00 48.75 90 ASN A N 1
ATOM 678 C CA . ASN A 1 90 ? 32.501 20.910 -27.406 1.00 48.75 90 ASN A CA 1
ATOM 679 C C . ASN A 1 90 ? 33.624 20.190 -28.165 1.00 48.75 90 ASN A C 1
ATOM 681 O O . ASN A 1 90 ? 34.776 20.616 -28.159 1.00 48.75 90 ASN A O 1
ATOM 685 N N . SER A 1 91 ? 33.294 19.082 -28.826 1.00 42.31 91 SER A N 1
ATOM 686 C CA . SER A 1 91 ? 34.097 18.519 -29.917 1.00 42.31 91 SER A CA 1
ATOM 687 C C . SER A 1 91 ? 33.192 17.731 -30.856 1.00 42.31 91 SER A C 1
ATOM 689 O O . SER A 1 91 ? 32.943 16.539 -30.712 1.00 42.31 91 SER A O 1
ATOM 691 N N . GLN A 1 92 ? 32.677 18.490 -31.813 1.00 45.91 92 GLN A N 1
ATOM 692 C CA . GLN A 1 92 ? 32.182 18.095 -33.122 1.00 45.91 92 GLN A CA 1
ATOM 693 C C . GLN A 1 92 ? 33.041 17.000 -33.788 1.00 45.91 92 GLN A C 1
ATOM 695 O O . GLN A 1 92 ? 34.246 17.200 -33.961 1.00 45.91 92 GLN A O 1
ATOM 700 N N . PRO A 1 93 ? 32.433 15.923 -34.312 1.00 48.59 93 PRO A N 1
ATOM 701 C CA . PRO A 1 93 ? 32.979 15.201 -35.450 1.00 48.59 93 PRO A CA 1
ATOM 702 C C . PRO A 1 93 ? 32.372 15.754 -36.740 1.00 48.59 93 PRO A C 1
ATOM 704 O O . PRO A 1 93 ? 31.156 15.835 -36.908 1.00 48.59 93 PRO A O 1
ATOM 707 N N . LYS A 1 94 ? 33.265 16.158 -37.641 1.00 48.50 94 LYS A N 1
ATOM 708 C CA . LYS A 1 94 ? 32.981 16.573 -39.012 1.00 48.50 94 LYS A CA 1
ATOM 709 C C . LYS A 1 94 ? 32.320 15.454 -39.815 1.00 48.50 94 LYS A C 1
ATOM 711 O O . LYS A 1 94 ? 32.670 14.284 -39.688 1.00 48.50 94 LYS A O 1
ATOM 716 N N . GLU A 1 95 ? 31.437 15.890 -40.706 1.00 46.59 95 GLU A N 1
ATOM 717 C CA . GLU A 1 95 ? 30.945 15.161 -41.865 1.00 46.59 95 GLU A CA 1
ATOM 718 C C . GLU A 1 95 ? 32.063 14.459 -42.643 1.00 46.59 95 GLU A C 1
ATOM 720 O O . GLU A 1 95 ? 33.110 15.034 -42.944 1.00 46.59 95 GLU A O 1
ATOM 725 N N . SER A 1 96 ? 31.765 13.236 -43.068 1.00 52.62 96 SER A N 1
ATOM 726 C CA . SER A 1 96 ? 32.395 12.589 -44.212 1.00 52.62 96 SER A CA 1
ATOM 727 C C . SER A 1 96 ? 31.356 11.684 -44.868 1.00 52.62 96 SER A C 1
ATOM 729 O O . SER A 1 96 ? 31.262 10.490 -44.585 1.00 52.62 96 SER A O 1
ATOM 731 N N . ASN A 1 97 ? 30.569 12.289 -45.755 1.00 43.81 97 ASN A N 1
ATOM 732 C CA . ASN A 1 97 ? 29.774 11.605 -46.765 1.00 43.81 97 ASN A CA 1
ATOM 733 C C . ASN A 1 97 ? 30.673 10.712 -47.633 1.00 43.81 97 ASN A C 1
ATOM 735 O O . ASN A 1 97 ? 31.565 11.210 -48.320 1.00 43.81 97 ASN A O 1
ATOM 739 N N . LYS A 1 98 ? 30.373 9.413 -47.699 1.00 50.66 98 LYS A N 1
ATOM 740 C CA . LYS A 1 98 ? 30.742 8.585 -48.852 1.00 50.66 98 LYS A CA 1
ATOM 741 C C . LYS A 1 98 ? 29.619 7.608 -49.180 1.00 50.66 98 LYS A C 1
ATOM 743 O O . LYS A 1 98 ? 29.485 6.549 -48.578 1.00 50.66 98 LYS A O 1
ATOM 748 N N . ASN A 1 99 ? 28.840 7.997 -50.186 1.00 47.19 99 ASN A N 1
ATOM 749 C CA . ASN A 1 99 ? 28.006 7.118 -50.993 1.00 47.19 99 ASN A CA 1
ATOM 750 C C . ASN A 1 99 ? 28.821 5.921 -51.497 1.00 47.19 99 ASN A C 1
ATOM 752 O O . ASN A 1 99 ? 29.860 6.095 -52.139 1.00 47.19 99 ASN A O 1
ATOM 756 N N . THR A 1 100 ? 28.301 4.711 -51.317 1.00 45.50 100 THR A N 1
ATOM 757 C CA . THR A 1 100 ? 28.559 3.608 -52.248 1.00 45.50 100 THR A CA 1
ATOM 758 C C . THR A 1 100 ? 27.302 2.750 -52.333 1.00 45.50 100 THR A C 1
ATOM 760 O O . THR A 1 100 ? 26.947 2.018 -51.416 1.00 45.50 100 THR A O 1
ATOM 763 N N . SER A 1 101 ? 26.601 2.933 -53.448 1.00 45.19 101 SER A N 1
ATOM 764 C CA . SER A 1 101 ? 25.495 2.116 -53.921 1.00 45.19 101 SER A CA 1
ATOM 765 C C . SER A 1 101 ? 26.080 0.983 -54.750 1.00 45.19 101 SER A C 1
ATOM 767 O O . SER A 1 101 ? 26.652 1.281 -55.796 1.00 45.19 101 SER A O 1
ATOM 769 N N . THR A 1 102 ? 25.897 -0.271 -54.327 1.00 41.66 102 THR A N 1
ATOM 770 C CA . THR A 1 102 ? 25.749 -1.381 -55.276 1.00 41.66 102 THR A CA 1
ATOM 771 C C . THR A 1 102 ? 25.071 -2.604 -54.659 1.00 41.66 102 THR A C 1
ATOM 773 O O . THR A 1 102 ? 25.476 -3.128 -53.631 1.00 41.66 102 THR A O 1
ATOM 776 N N . GLU A 1 103 ? 24.076 -3.060 -55.413 1.00 41.88 103 GLU A N 1
ATOM 777 C CA . GLU A 1 103 ? 23.544 -4.414 -55.546 1.00 41.88 103 GLU A CA 1
ATOM 778 C C . GLU A 1 103 ? 22.588 -5.032 -54.514 1.00 41.88 103 GLU A C 1
ATOM 780 O O . GLU A 1 103 ? 22.842 -5.262 -53.338 1.00 41.88 103 GLU A O 1
ATOM 785 N N . LYS A 1 104 ? 21.437 -5.356 -55.100 1.00 51.09 104 LYS A N 1
ATOM 786 C CA . LYS A 1 104 ? 20.194 -5.897 -54.583 1.00 51.09 104 LYS A CA 1
ATOM 787 C C . LYS A 1 104 ? 20.198 -7.415 -54.794 1.00 51.09 104 LYS A C 1
ATOM 789 O O . LYS A 1 104 ? 20.085 -7.841 -55.945 1.00 51.09 104 LYS A O 1
ATOM 794 N N . PRO A 1 105 ? 20.212 -8.245 -53.741 1.00 53.03 105 PRO A N 1
ATOM 795 C CA . PRO A 1 105 ? 19.837 -9.645 -53.866 1.00 53.03 105 PRO A CA 1
ATOM 796 C C . PRO A 1 105 ? 18.309 -9.752 -53.908 1.00 53.03 105 PRO A C 1
ATOM 798 O O . PRO A 1 105 ? 17.605 -9.273 -53.018 1.00 53.03 105 PRO A O 1
ATOM 801 N N . LYS A 1 106 ? 17.782 -10.365 -54.973 1.00 50.03 106 LYS A N 1
ATOM 802 C CA . LYS A 1 106 ? 16.361 -10.699 -55.128 1.00 50.03 106 LYS A CA 1
ATOM 803 C C . LYS A 1 106 ? 15.913 -11.605 -53.979 1.00 50.03 106 LYS A C 1
ATOM 805 O O . LYS A 1 106 ? 16.268 -12.778 -53.931 1.00 50.03 106 LYS A O 1
ATOM 810 N N . THR A 1 107 ? 15.096 -11.054 -53.092 1.00 48.09 107 THR A N 1
ATOM 811 C CA . THR A 1 107 ? 14.390 -11.799 -52.052 1.00 48.09 107 THR A CA 1
ATOM 812 C C . THR A 1 107 ? 13.328 -12.706 -52.692 1.00 48.09 107 THR A C 1
ATOM 814 O O . THR A 1 107 ? 12.534 -12.223 -53.509 1.00 48.09 107 THR A O 1
ATOM 817 N N . PRO A 1 108 ? 13.276 -14.004 -52.349 1.00 55.84 108 PRO A N 1
ATOM 818 C CA . PRO A 1 108 ? 12.171 -14.874 -52.724 1.00 55.84 108 PRO A CA 1
ATOM 819 C C . PRO A 1 108 ? 10.880 -14.417 -52.033 1.00 55.84 108 PRO A C 1
ATOM 821 O O . PRO A 1 108 ? 10.857 -14.129 -50.839 1.00 55.84 108 PRO A O 1
ATOM 824 N N . LYS A 1 109 ? 9.811 -14.343 -52.829 1.00 57.19 109 LYS A N 1
ATOM 825 C CA . LYS A 1 109 ? 8.437 -13.997 -52.450 1.00 57.19 109 LYS A CA 1
ATOM 826 C C . LYS A 1 109 ? 7.970 -14.884 -51.278 1.00 57.19 109 LYS A C 1
ATOM 828 O O . LYS A 1 109 ? 7.775 -16.080 -51.499 1.00 57.19 109 LYS A O 1
ATOM 833 N N . PRO A 1 110 ? 7.772 -14.347 -50.060 1.00 53.50 110 PRO A N 1
ATOM 834 C CA . PRO A 1 110 ? 7.182 -15.113 -48.974 1.00 53.50 110 PRO A CA 1
ATOM 835 C C . PRO A 1 110 ? 5.719 -15.391 -49.311 1.00 53.50 110 PRO A C 1
ATOM 837 O O . PRO A 1 110 ? 4.980 -14.490 -49.716 1.00 53.50 110 PRO A O 1
ATOM 840 N N . ALA A 1 111 ? 5.323 -16.653 -49.177 1.00 56.47 111 ALA A N 1
ATOM 841 C CA . ALA A 1 111 ? 3.939 -17.075 -49.281 1.00 56.47 111 ALA A CA 1
ATOM 842 C C . ALA A 1 111 ? 3.070 -16.224 -48.347 1.00 56.47 111 ALA A C 1
ATOM 844 O O . ALA A 1 111 ? 3.406 -16.030 -47.178 1.00 56.47 111 ALA A O 1
ATOM 845 N N . THR A 1 112 ? 1.965 -15.717 -48.888 1.00 48.12 112 THR A N 1
ATOM 846 C CA . THR A 1 112 ? 0.907 -15.016 -48.165 1.00 48.12 112 THR A CA 1
ATOM 847 C C . THR A 1 112 ? 0.354 -15.940 -47.084 1.00 48.12 112 THR A C 1
ATOM 849 O O . THR A 1 112 ? -0.538 -16.745 -47.333 1.00 48.12 112 THR A O 1
ATOM 852 N N . GLN A 1 113 ? 0.927 -15.855 -45.885 1.00 51.53 113 GLN A N 1
ATOM 853 C CA . GLN A 1 113 ? 0.328 -16.411 -44.686 1.00 51.53 113 GLN A CA 1
ATOM 854 C C . GLN A 1 113 ? -0.861 -15.520 -44.341 1.00 51.53 113 GLN A C 1
ATOM 856 O O . GLN A 1 113 ? -0.709 -14.320 -44.109 1.00 51.53 113 GLN A O 1
ATOM 861 N N . THR A 1 114 ? -2.051 -16.109 -44.367 1.00 54.75 114 THR A N 1
ATOM 862 C CA . THR A 1 114 ? -3.262 -15.540 -43.782 1.00 54.75 114 THR A CA 1
ATOM 863 C C . THR A 1 114 ? -2.925 -14.996 -42.389 1.00 54.75 114 THR A C 1
ATOM 865 O O . THR A 1 114 ? -2.371 -15.757 -41.591 1.00 54.75 114 THR A O 1
ATOM 868 N N . PRO A 1 115 ? -3.209 -13.716 -42.077 1.00 61.62 115 PRO A N 1
ATOM 869 C CA . PRO A 1 115 ? -2.934 -13.153 -40.762 1.00 61.62 115 PRO A CA 1
ATOM 870 C C . PRO A 1 115 ? -3.621 -14.008 -39.700 1.00 61.62 115 PRO A C 1
ATOM 872 O O . PRO A 1 115 ? -4.849 -14.106 -39.673 1.00 61.62 115 PRO A O 1
ATOM 875 N N . ALA A 1 116 ? -2.825 -14.666 -38.856 1.00 64.12 116 ALA A N 1
ATOM 876 C CA . ALA A 1 116 ? -3.339 -15.310 -37.662 1.00 64.12 116 ALA A CA 1
ATOM 877 C C . ALA A 1 116 ? -4.110 -14.247 -36.873 1.00 64.12 116 ALA A C 1
ATOM 879 O O . ALA A 1 116 ? -3.597 -13.146 -36.655 1.00 64.12 116 ALA A O 1
ATOM 880 N N . ALA A 1 117 ? -5.356 -14.557 -36.510 1.00 67.06 117 ALA A N 1
ATOM 881 C CA . ALA A 1 117 ? -6.177 -13.665 -35.708 1.00 67.06 117 ALA A CA 1
ATOM 882 C C . ALA A 1 117 ? -5.357 -13.196 -34.491 1.00 67.06 117 ALA A C 1
ATOM 884 O O . ALA A 1 117 ? -4.700 -14.034 -33.861 1.00 67.06 117 ALA A O 1
ATOM 885 N N . PRO A 1 118 ? -5.340 -11.884 -34.184 1.00 66.56 118 PRO A N 1
ATOM 886 C CA . PRO A 1 118 ? -4.568 -11.371 -33.066 1.00 66.56 118 PRO A CA 1
ATOM 887 C C . PRO A 1 118 ? -4.952 -12.148 -31.802 1.00 66.56 118 PRO A C 1
ATOM 889 O O . PRO A 1 118 ? -6.145 -12.401 -31.590 1.00 66.56 118 PRO A O 1
ATOM 892 N N . PRO A 1 119 ? -3.968 -12.575 -30.990 1.00 64.50 119 PRO A N 1
ATOM 893 C CA . PRO A 1 119 ? -4.242 -13.318 -29.772 1.00 64.50 119 PRO A CA 1
ATOM 894 C C . PRO A 1 119 ? -5.253 -12.529 -28.944 1.00 64.50 119 PRO A C 1
ATOM 896 O O . PRO A 1 119 ? -5.072 -11.335 -28.702 1.00 64.50 119 PRO A O 1
ATOM 899 N N . LYS A 1 120 ? -6.350 -13.198 -28.577 1.00 61.69 120 LYS A N 1
ATOM 900 C CA . LYS A 1 120 ? -7.426 -12.649 -27.753 1.00 61.69 120 LYS A CA 1
ATOM 901 C C . LYS A 1 120 ? -6.788 -12.068 -26.493 1.00 61.69 120 LYS A C 1
ATOM 903 O O . LYS A 1 120 ? -6.331 -12.821 -25.639 1.00 61.69 120 LYS A O 1
ATOM 908 N N . VAL A 1 121 ? -6.705 -10.740 -26.424 1.00 60.03 121 VAL A N 1
ATOM 909 C CA . VAL A 1 121 ? -6.161 -10.025 -25.270 1.00 60.03 121 VAL A CA 1
ATOM 910 C C . VAL A 1 121 ? -7.132 -10.263 -24.124 1.00 60.03 121 VAL A C 1
ATOM 912 O O . VAL A 1 121 ? -8.203 -9.661 -24.057 1.00 60.03 121 VAL A O 1
ATOM 915 N N . GLU A 1 122 ? -6.793 -11.220 -23.269 1.00 66.25 122 GLU A N 1
ATOM 916 C CA . GLU A 1 122 ? -7.520 -11.487 -22.040 1.00 66.25 122 GLU A CA 1
ATOM 917 C C . GLU A 1 122 ? -7.392 -10.234 -21.171 1.00 66.25 122 GLU A C 1
ATOM 919 O O . GLU A 1 122 ? -6.318 -9.892 -20.672 1.00 66.25 122 GLU A O 1
ATOM 924 N N . THR A 1 123 ? -8.479 -9.468 -21.099 1.00 75.38 123 THR A N 1
ATOM 925 C CA . THR A 1 123 ? -8.535 -8.259 -20.282 1.00 75.38 123 THR A CA 1
ATOM 926 C C . THR A 1 123 ? -8.577 -8.724 -18.839 1.00 75.38 123 THR A C 1
ATOM 928 O O . THR A 1 123 ? -9.612 -9.173 -18.360 1.00 75.38 123 THR A O 1
ATOM 931 N N . ALA A 1 124 ? -7.423 -8.703 -18.176 1.00 83.19 124 ALA A N 1
ATOM 932 C CA . ALA A 1 124 ? -7.343 -9.071 -16.775 1.00 83.19 124 ALA A CA 1
ATOM 933 C C . ALA A 1 124 ? -8.253 -8.144 -15.949 1.00 83.19 124 ALA A C 1
ATOM 935 O O . ALA A 1 124 ? -8.301 -6.934 -16.182 1.00 83.19 124 ALA A O 1
ATOM 936 N N . GLU A 1 125 ? -8.979 -8.719 -14.994 1.00 92.62 125 GLU A N 1
ATOM 937 C CA . GLU A 1 125 ? -9.868 -7.980 -14.099 1.00 92.62 125 GLU A CA 1
ATOM 938 C C . GLU A 1 125 ? -9.114 -7.472 -12.855 1.00 92.62 125 GLU A C 1
ATOM 940 O O . GLU A 1 125 ? -8.111 -8.073 -12.450 1.00 92.62 125 GLU A O 1
ATOM 945 N N . PRO A 1 126 ? -9.556 -6.358 -12.239 1.00 95.69 126 PRO A N 1
ATOM 946 C CA . PRO A 1 126 ? -9.033 -5.908 -10.952 1.00 95.69 126 PRO A CA 1
ATOM 947 C C . PRO A 1 126 ? -9.187 -6.974 -9.860 1.00 95.69 126 PRO A C 1
ATOM 949 O O . PRO A 1 126 ? -10.185 -7.690 -9.812 1.00 95.69 126 PRO A O 1
ATOM 952 N N . GLN A 1 127 ? -8.224 -7.041 -8.943 1.00 97.00 127 GLN A N 1
ATOM 953 C CA . GLN A 1 127 ? -8.213 -8.015 -7.854 1.00 97.00 127 GLN A CA 1
ATOM 954 C C . GLN A 1 127 ? -8.574 -7.346 -6.526 1.00 97.00 127 GLN A C 1
ATOM 956 O O . GLN A 1 127 ? -7.897 -6.419 -6.086 1.00 97.00 127 GLN A O 1
ATOM 961 N N . VAL A 1 128 ? -9.609 -7.847 -5.852 1.00 98.19 128 VAL A N 1
ATOM 962 C CA . VAL A 1 128 ? -9.963 -7.403 -4.497 1.00 98.19 128 VAL A CA 1
ATOM 963 C C . VAL A 1 128 ? -9.183 -8.217 -3.469 1.00 98.19 128 VAL A C 1
ATOM 965 O O . VAL A 1 128 ? -9.158 -9.446 -3.516 1.00 98.19 128 VAL A O 1
ATOM 968 N N . TYR A 1 129 ? -8.559 -7.516 -2.533 1.00 98.19 129 TYR A N 1
ATOM 969 C CA . TYR A 1 129 ? -7.915 -8.075 -1.358 1.00 98.19 129 TYR A CA 1
ATOM 970 C C . TYR A 1 129 ? -8.714 -7.707 -0.114 1.00 98.19 129 TYR A C 1
ATOM 972 O O . TYR A 1 129 ? -9.012 -6.533 0.104 1.00 98.19 129 TYR A O 1
ATOM 980 N N . THR A 1 130 ? -9.033 -8.698 0.712 1.00 98.31 130 THR A N 1
ATOM 981 C CA . THR A 1 130 ? -9.882 -8.532 1.894 1.00 98.31 130 THR A CA 1
ATOM 982 C C . THR A 1 130 ? -9.138 -9.035 3.119 1.00 98.31 130 THR A C 1
ATOM 984 O O . THR A 1 130 ? -8.798 -10.215 3.185 1.00 98.31 130 THR A O 1
ATOM 987 N N . ASN A 1 131 ? -8.937 -8.164 4.110 1.00 97.69 131 ASN A N 1
ATOM 988 C CA . ASN A 1 131 ? -8.419 -8.552 5.416 1.00 97.69 131 ASN A CA 1
ATOM 989 C C . ASN A 1 131 ? -9.500 -8.358 6.487 1.00 97.69 131 ASN A C 1
ATOM 991 O O . ASN A 1 131 ? -9.758 -7.251 6.965 1.00 97.69 131 ASN A O 1
ATOM 995 N N . ASN A 1 132 ? -10.109 -9.468 6.907 1.00 97.69 132 ASN A N 1
ATOM 996 C CA . ASN A 1 132 ? -11.150 -9.466 7.936 1.00 97.69 132 ASN A CA 1
ATOM 997 C C . ASN A 1 132 ? -10.615 -9.114 9.334 1.00 97.69 132 ASN A C 1
ATOM 999 O O . ASN A 1 132 ? -11.368 -8.575 10.147 1.00 97.69 132 ASN A O 1
ATOM 1003 N N . SER A 1 133 ? -9.341 -9.400 9.621 1.00 96.88 133 SER A N 1
ATOM 1004 C CA . SER A 1 133 ? -8.702 -9.082 10.905 1.00 96.88 133 SER A CA 1
ATOM 1005 C C . SER A 1 133 ? -8.579 -7.569 11.089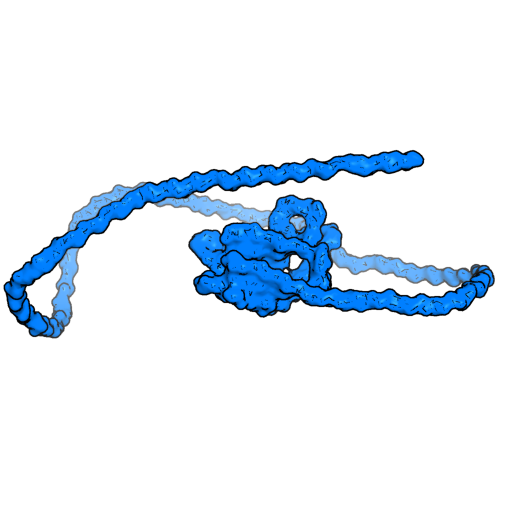 1.00 96.88 133 SER A C 1
ATOM 1007 O O . SER A 1 133 ? -9.015 -7.028 12.103 1.00 96.88 133 SER A O 1
ATOM 1009 N N . PHE A 1 134 ? -8.097 -6.865 10.063 1.00 97.38 134 PHE A N 1
ATOM 1010 C CA . PHE A 1 134 ? -8.005 -5.403 10.063 1.00 97.38 134 PHE A CA 1
ATOM 1011 C C . PHE A 1 134 ? -9.322 -4.699 9.721 1.00 97.38 134 PHE A C 1
ATOM 1013 O O . PHE A 1 134 ? -9.475 -3.514 10.010 1.00 97.38 134 PHE A O 1
ATOM 1020 N N . GLY A 1 135 ? -10.292 -5.422 9.155 1.00 98.06 135 GLY A N 1
ATOM 1021 C CA . GLY A 1 135 ? -11.625 -4.897 8.872 1.00 98.06 135 GLY A CA 1
ATOM 1022 C C . GLY A 1 135 ? -11.689 -4.004 7.639 1.00 98.06 135 GLY A C 1
ATOM 1023 O O . GLY A 1 135 ? -12.503 -3.089 7.602 1.00 98.06 135 GLY A O 1
ATOM 1024 N N . PHE A 1 136 ? -10.837 -4.239 6.642 1.00 98.62 136 PHE A N 1
ATOM 1025 C CA . PHE A 1 136 ? -10.882 -3.491 5.390 1.00 98.62 136 PHE A CA 1
ATOM 1026 C C . PHE A 1 136 ? -10.610 -4.367 4.168 1.00 98.62 136 PHE A C 1
ATOM 1028 O O . PHE A 1 136 ? -10.046 -5.460 4.249 1.00 98.62 136 PHE A O 1
ATOM 1035 N N . SER A 1 137 ? -10.993 -3.845 3.007 1.00 98.62 137 SER A N 1
ATOM 1036 C CA . SER A 1 137 ? -10.608 -4.360 1.696 1.00 98.62 137 SER A CA 1
ATOM 1037 C C . SER A 1 137 ? -9.943 -3.272 0.857 1.00 98.62 137 SER A C 1
ATOM 1039 O O . SER A 1 137 ? -10.164 -2.079 1.075 1.00 98.62 137 SER A O 1
ATOM 1041 N N . ILE A 1 138 ? -9.122 -3.686 -0.104 1.00 98.69 138 ILE A N 1
ATOM 1042 C CA . ILE A 1 138 ? -8.449 -2.827 -1.080 1.00 98.69 138 ILE A CA 1
ATOM 1043 C C . ILE A 1 138 ? -8.501 -3.497 -2.454 1.00 98.69 138 ILE A C 1
ATOM 1045 O O . ILE A 1 138 ? -8.454 -4.719 -2.561 1.00 98.69 138 ILE A O 1
ATOM 1049 N N . THR A 1 139 ? -8.639 -2.713 -3.519 1.00 98.62 139 THR A N 1
ATOM 1050 C CA . THR A 1 139 ? -8.692 -3.224 -4.894 1.00 98.62 139 THR A CA 1
ATOM 1051 C C . THR A 1 139 ? -7.407 -2.877 -5.630 1.00 98.62 139 THR A C 1
ATOM 1053 O O . THR A 1 139 ? -7.070 -1.706 -5.798 1.00 98.62 139 THR A O 1
ATOM 1056 N N . PHE A 1 140 ? -6.709 -3.901 -6.103 1.00 98.38 140 PHE A N 1
ATOM 1057 C CA . PHE A 1 140 ? -5.528 -3.774 -6.941 1.00 98.38 140 PHE A CA 1
ATOM 1058 C C . PHE A 1 140 ? -5.919 -3.784 -8.422 1.00 98.38 140 PHE A C 1
ATOM 1060 O O . PHE A 1 140 ? -6.785 -4.565 -8.830 1.00 98.38 140 PHE A O 1
ATOM 1067 N N . PRO A 1 141 ? -5.301 -2.934 -9.256 1.00 97.94 141 PRO A N 1
ATOM 1068 C CA . PRO A 1 141 ? -5.585 -2.920 -10.678 1.00 97.94 141 PRO A CA 1
ATOM 1069 C C . PRO A 1 141 ? -5.075 -4.210 -11.320 1.00 97.94 141 PRO A C 1
ATOM 1071 O O . PRO A 1 141 ? -4.059 -4.777 -10.919 1.00 97.94 141 PRO A O 1
ATOM 1074 N N . ALA A 1 142 ? -5.750 -4.647 -12.378 1.00 96.69 142 ALA A N 1
ATOM 1075 C CA . ALA A 1 142 ? -5.393 -5.860 -13.104 1.00 96.69 142 ALA A CA 1
ATOM 1076 C C . ALA A 1 142 ? -3.940 -5.869 -13.608 1.00 96.69 142 ALA A C 1
ATOM 1078 O O . ALA A 1 142 ? -3.288 -6.910 -13.667 1.00 96.69 142 ALA A O 1
ATOM 1079 N N . SER A 1 143 ? -3.413 -4.685 -13.937 1.00 96.56 143 SER A N 1
ATOM 1080 C CA . SER A 1 143 ? -2.036 -4.479 -14.389 1.00 96.56 143 SER A CA 1
ATOM 1081 C C . SER A 1 143 ? -0.983 -4.906 -13.362 1.00 96.56 143 SER A C 1
ATOM 1083 O O . SER A 1 143 ? 0.168 -5.123 -13.758 1.00 96.56 143 SER A O 1
ATOM 1085 N N . TRP A 1 144 ? -1.351 -5.022 -12.081 1.00 97.25 144 TRP A N 1
ATOM 1086 C CA . TRP A 1 144 ? -0.466 -5.423 -10.986 1.00 97.25 144 TRP A CA 1
ATOM 1087 C C . TRP A 1 144 ? -0.435 -6.930 -10.758 1.00 97.25 144 TRP A C 1
ATOM 1089 O O . TRP A 1 144 ? 0.428 -7.393 -10.018 1.00 97.25 144 TRP A O 1
ATOM 1099 N N . LYS A 1 145 ? -1.328 -7.704 -11.383 1.00 95.56 145 LYS A N 1
ATOM 1100 C CA . LYS A 1 145 ? -1.381 -9.157 -11.202 1.00 95.56 145 LYS A CA 1
ATOM 1101 C C . LYS A 1 145 ? 0.017 -9.778 -11.343 1.00 95.56 145 LYS A C 1
ATOM 1103 O O . LYS A 1 145 ? 0.736 -9.484 -12.297 1.00 95.56 145 LYS A O 1
ATOM 1108 N N . ASP A 1 146 ? 0.398 -10.579 -10.347 1.00 95.06 146 ASP A N 1
ATOM 1109 C CA . ASP A 1 146 ? 1.692 -11.266 -10.211 1.00 95.06 146 ASP A CA 1
ATOM 1110 C C . ASP A 1 146 ? 2.948 -10.378 -10.046 1.00 95.06 146 ASP A C 1
ATOM 1112 O O . ASP A 1 146 ? 4.063 -10.904 -9.995 1.00 95.06 146 ASP A O 1
ATOM 1116 N N . LYS A 1 147 ? 2.798 -9.053 -9.899 1.00 96.44 147 LYS A N 1
ATOM 1117 C CA . LYS A 1 147 ? 3.913 -8.081 -9.807 1.00 96.44 147 LYS A CA 1
ATOM 1118 C C . LYS A 1 147 ? 4.143 -7.498 -8.417 1.00 96.44 147 LYS A C 1
ATOM 1120 O O . LYS A 1 147 ? 5.119 -6.783 -8.210 1.00 96.44 147 LYS A O 1
ATOM 1125 N N . TYR A 1 148 ? 3.268 -7.792 -7.465 1.00 96.62 148 TYR A N 1
ATOM 1126 C CA . TYR A 1 148 ? 3.382 -7.314 -6.092 1.00 96.62 148 TYR A CA 1
ATOM 1127 C C . TYR A 1 148 ? 3.312 -8.461 -5.094 1.00 96.62 148 TYR A C 1
ATOM 1129 O O . TYR A 1 148 ? 2.924 -9.588 -5.409 1.00 96.62 148 TYR A O 1
ATOM 1137 N N . THR A 1 149 ? 3.697 -8.140 -3.870 1.00 95.81 149 THR A N 1
ATOM 1138 C CA . THR A 1 149 ? 3.506 -8.970 -2.690 1.00 95.81 149 THR A CA 1
ATOM 1139 C C . THR A 1 149 ? 2.768 -8.161 -1.638 1.00 95.81 149 THR A C 1
ATOM 1141 O O . THR A 1 149 ? 2.949 -6.946 -1.537 1.00 95.81 149 THR A O 1
ATOM 1144 N N . VAL A 1 150 ? 1.918 -8.846 -0.877 1.00 96.38 150 VAL A N 1
ATOM 1145 C CA . VAL A 1 150 ? 1.268 -8.307 0.315 1.00 96.38 150 VAL A CA 1
ATOM 1146 C C . VAL A 1 150 ? 1.858 -9.038 1.507 1.00 96.38 150 VAL A C 1
ATOM 1148 O O . VAL A 1 150 ? 1.872 -10.270 1.526 1.00 96.38 150 VAL A O 1
ATOM 1151 N N . LYS A 1 151 ? 2.371 -8.283 2.473 1.00 95.44 151 LYS A N 1
ATOM 1152 C CA . LYS A 1 151 ? 2.855 -8.799 3.752 1.00 95.44 151 LYS A CA 1
ATOM 1153 C C . LYS A 1 151 ? 2.022 -8.202 4.871 1.00 95.44 151 LYS A C 1
ATOM 1155 O O . LYS A 1 151 ? 1.640 -7.037 4.806 1.00 95.44 151 LYS A O 1
ATOM 1160 N N . GLU A 1 152 ? 1.759 -9.006 5.886 1.00 96.19 152 GLU A N 1
ATOM 1161 C CA . GLU A 1 152 ? 0.972 -8.607 7.046 1.00 96.19 152 GLU A CA 1
ATOM 1162 C C . GLU A 1 152 ? 1.731 -8.936 8.319 1.00 96.19 152 GLU A C 1
ATOM 1164 O O . GLU A 1 152 ? 2.369 -9.986 8.419 1.00 96.19 152 GLU A O 1
ATOM 1169 N N . ASP A 1 153 ? 1.625 -8.048 9.296 1.00 95.00 153 ASP A N 1
ATOM 1170 C CA . ASP A 1 153 ? 2.074 -8.294 10.658 1.00 95.00 153 ASP A CA 1
ATOM 1171 C C . ASP A 1 153 ? 1.080 -7.696 11.665 1.00 95.00 153 ASP A C 1
ATOM 1173 O O . ASP A 1 153 ? -0.025 -7.291 11.314 1.00 95.00 153 ASP A O 1
ATOM 1177 N N . ALA A 1 154 ? 1.428 -7.660 12.951 1.00 94.94 154 ALA A N 1
ATOM 1178 C CA . ALA A 1 154 ? 0.527 -7.126 13.973 1.00 94.94 154 ALA A CA 1
ATOM 1179 C C . ALA A 1 154 ? 0.180 -5.635 13.765 1.00 94.94 154 ALA A C 1
ATOM 1181 O O . ALA A 1 154 ? -0.902 -5.189 14.181 1.00 94.94 154 ALA A O 1
ATOM 1182 N N . SER A 1 155 ? 1.086 -4.884 13.133 1.00 94.19 155 SER A N 1
ATOM 1183 C CA . SER A 1 155 ? 1.000 -3.440 12.938 1.00 94.19 155 SER A CA 1
ATOM 1184 C C . SER A 1 155 ? 0.193 -3.061 11.698 1.00 94.19 155 SER A C 1
ATOM 1186 O O . SER A 1 155 ? -0.506 -2.047 11.730 1.00 94.19 155 SER A O 1
ATOM 1188 N N . GLY A 1 156 ? 0.195 -3.881 10.642 1.00 96.06 156 GLY A N 1
ATOM 1189 C CA . GLY A 1 156 ? -0.600 -3.585 9.457 1.00 96.06 156 GLY A CA 1
ATOM 1190 C C . GLY A 1 156 ? -0.275 -4.408 8.218 1.00 96.06 156 GLY A C 1
ATOM 1191 O O . GLY A 1 156 ? 0.124 -5.570 8.287 1.00 96.06 156 GLY A O 1
ATOM 1192 N N . LEU A 1 157 ? -0.516 -3.779 7.069 1.00 97.31 157 LEU A N 1
ATOM 1193 C CA . LEU A 1 157 ? -0.384 -4.349 5.733 1.00 97.31 157 LEU A CA 1
ATOM 1194 C C . LEU A 1 157 ? 0.658 -3.568 4.927 1.00 97.31 157 LEU A C 1
ATOM 1196 O O . LEU A 1 157 ? 0.587 -2.346 4.839 1.00 97.31 157 LEU A O 1
ATOM 1200 N N . TYR A 1 158 ? 1.577 -4.281 4.285 1.00 97.25 158 TYR A N 1
ATOM 1201 C CA . TYR A 1 158 ? 2.654 -3.737 3.464 1.00 97.25 158 TYR A CA 1
ATOM 1202 C C . TYR A 1 158 ? 2.535 -4.274 2.045 1.00 97.25 158 TYR A C 1
ATOM 1204 O O . TYR A 1 158 ? 2.424 -5.484 1.836 1.00 97.25 158 TYR A O 1
ATOM 1212 N N . VAL A 1 159 ? 2.581 -3.378 1.063 1.00 97.62 159 VAL A N 1
ATOM 1213 C CA . VAL A 1 159 ? 2.499 -3.723 -0.356 1.00 97.62 159 VAL A CA 1
ATOM 1214 C C . VAL A 1 159 ? 3.795 -3.311 -1.030 1.00 97.62 159 VAL A C 1
ATOM 1216 O O . VAL A 1 159 ? 4.167 -2.139 -1.006 1.00 97.62 159 VAL A O 1
ATOM 1219 N N . ALA A 1 160 ? 4.476 -4.271 -1.648 1.00 96.88 160 ALA A N 1
ATOM 1220 C CA . ALA A 1 160 ? 5.766 -4.060 -2.297 1.00 96.88 160 ALA A CA 1
ATOM 1221 C C . ALA A 1 160 ? 5.823 -4.738 -3.668 1.00 96.88 160 ALA A C 1
ATOM 1223 O O . ALA A 1 160 ? 5.134 -5.736 -3.903 1.00 96.88 160 ALA A O 1
ATOM 1224 N N . VAL A 1 161 ? 6.667 -4.229 -4.564 1.00 96.69 161 VAL A N 1
ATOM 1225 C CA . VAL A 1 161 ? 6.985 -4.904 -5.829 1.00 96.69 161 VAL A CA 1
ATOM 1226 C C . VAL A 1 161 ? 7.628 -6.253 -5.538 1.00 96.69 161 VAL A C 1
ATOM 1228 O O . VAL A 1 161 ? 8.492 -6.391 -4.672 1.00 96.69 161 VAL A O 1
ATOM 1231 N N . LYS A 1 162 ? 7.191 -7.275 -6.268 1.00 94.25 162 LYS A N 1
ATOM 1232 C CA . LYS A 1 162 ? 7.744 -8.619 -6.152 1.00 94.25 162 LYS A CA 1
ATOM 1233 C C . LYS A 1 162 ? 9.160 -8.627 -6.730 1.00 94.25 162 LYS A C 1
ATOM 1235 O O . LYS A 1 162 ? 9.326 -8.475 -7.933 1.00 94.25 162 LYS A O 1
ATOM 1240 N N . SER A 1 163 ? 10.162 -8.852 -5.883 1.00 88.88 163 SER A N 1
ATOM 1241 C CA . SER A 1 163 ? 11.556 -9.031 -6.301 1.00 88.88 163 SER A CA 1
ATOM 1242 C C . SER A 1 163 ? 12.057 -10.417 -5.880 1.00 88.88 163 SER A C 1
ATOM 1244 O O . SER A 1 163 ? 11.908 -10.774 -4.710 1.00 88.88 163 SER A O 1
ATOM 1246 N N . PRO A 1 164 ? 12.648 -11.213 -6.792 1.00 79.75 164 PRO A N 1
ATOM 1247 C CA . PRO A 1 164 ? 13.193 -12.529 -6.454 1.00 79.75 164 PRO A CA 1
ATOM 1248 C C . PRO A 1 164 ? 14.457 -12.445 -5.586 1.00 79.75 164 PRO A C 1
ATOM 1250 O O . PRO A 1 164 ? 14.807 -13.420 -4.930 1.00 79.75 164 PRO A O 1
ATOM 1253 N N . ASN A 1 165 ? 15.128 -11.290 -5.575 1.00 77.94 165 ASN A N 1
ATOM 1254 C CA . ASN A 1 165 ? 16.447 -11.122 -4.967 1.00 77.94 165 ASN A CA 1
ATOM 1255 C C . ASN A 1 165 ? 16.404 -10.437 -3.597 1.00 77.94 165 ASN A C 1
ATOM 1257 O O . ASN A 1 165 ? 17.448 -10.259 -2.974 1.00 77.94 165 ASN A O 1
ATOM 1261 N N . SER A 1 166 ? 15.224 -10.034 -3.117 1.00 77.44 166 SER A N 1
ATOM 1262 C CA . SER A 1 166 ? 15.131 -9.310 -1.853 1.00 77.44 166 SER A CA 1
ATOM 1263 C C . SER A 1 166 ? 14.798 -10.217 -0.673 1.00 77.44 166 SER A C 1
ATOM 1265 O O . SER A 1 166 ? 13.735 -10.836 -0.616 1.00 77.44 166 SER A O 1
ATOM 1267 N N . THR A 1 167 ? 15.674 -10.199 0.330 1.00 77.12 167 THR A N 1
ATOM 1268 C CA . THR A 1 167 ? 15.390 -10.664 1.696 1.00 77.12 167 THR A CA 1
ATOM 1269 C C . THR A 1 167 ? 14.862 -9.544 2.598 1.00 77.12 167 THR A C 1
ATOM 1271 O O . THR A 1 167 ? 14.355 -9.819 3.685 1.00 77.12 167 THR A O 1
ATOM 1274 N N . ASN A 1 168 ? 14.951 -8.282 2.163 1.00 79.81 168 ASN A N 1
ATOM 1275 C CA . ASN A 1 168 ? 14.503 -7.125 2.929 1.00 79.81 168 ASN A CA 1
ATOM 1276 C C . ASN A 1 168 ? 12.994 -6.908 2.740 1.00 79.81 168 ASN A C 1
ATOM 1278 O O . ASN A 1 168 ? 12.484 -6.824 1.620 1.00 79.81 168 ASN A O 1
ATOM 1282 N N . ASN A 1 169 ? 12.280 -6.781 3.859 1.00 71.88 169 ASN A N 1
ATOM 1283 C CA . ASN A 1 169 ? 10.835 -6.576 3.888 1.00 71.88 169 ASN A CA 1
ATOM 1284 C C . ASN A 1 169 ? 10.377 -5.230 3.311 1.00 71.88 169 ASN A C 1
ATOM 1286 O O . ASN A 1 169 ? 9.217 -5.130 2.921 1.00 71.88 169 ASN A O 1
ATOM 1290 N N . TYR A 1 170 ? 11.274 -4.248 3.206 1.00 83.06 170 TYR A N 1
ATOM 1291 C CA . TYR A 1 170 ? 10.980 -2.902 2.701 1.00 83.06 170 TYR A CA 1
ATOM 1292 C C . TYR A 1 170 ? 11.461 -2.654 1.274 1.00 83.06 170 TYR A C 1
ATOM 1294 O O . TYR A 1 170 ? 11.174 -1.607 0.697 1.00 83.06 170 TYR A O 1
ATOM 1302 N N . TYR A 1 171 ? 12.188 -3.604 0.691 1.00 91.81 171 TYR A N 1
ATOM 1303 C CA . TYR A 1 171 ? 12.656 -3.475 -0.678 1.00 91.81 171 TYR A CA 1
ATOM 1304 C C . TYR A 1 171 ? 11.464 -3.379 -1.632 1.00 91.81 171 TYR A C 1
ATOM 1306 O O . TYR A 1 171 ? 10.595 -4.254 -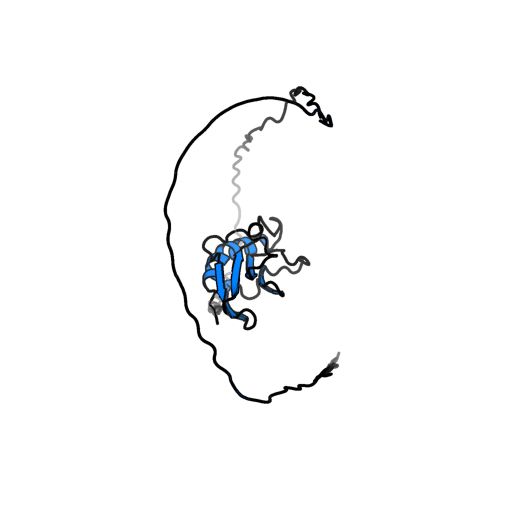1.638 1.00 91.81 171 TYR A O 1
ATOM 1314 N N . GLY A 1 172 ? 11.420 -2.319 -2.436 1.00 94.94 172 GLY A N 1
ATOM 1315 C CA . GLY A 1 172 ? 10.307 -2.101 -3.356 1.00 94.94 172 GLY A CA 1
ATOM 1316 C C . GLY A 1 172 ? 8.981 -1.763 -2.706 1.00 94.94 172 GLY A C 1
ATOM 1317 O O . GLY A 1 172 ? 7.954 -1.978 -3.354 1.00 94.94 172 GLY A O 1
ATOM 1318 N N . LEU A 1 173 ? 8.971 -1.254 -1.468 1.00 96.62 173 LEU A N 1
ATOM 1319 C CA . LEU A 1 173 ? 7.736 -0.801 -0.833 1.00 96.62 173 LEU A CA 1
ATOM 1320 C C . LEU A 1 173 ? 7.024 0.222 -1.733 1.00 96.62 173 LEU A C 1
ATOM 1322 O O . LEU A 1 173 ? 7.624 1.176 -2.227 1.00 96.62 173 LEU A O 1
ATOM 1326 N N . LEU A 1 174 ? 5.738 -0.014 -1.967 1.00 97.31 174 LEU A N 1
ATOM 1327 C CA . LEU A 1 174 ? 4.848 0.897 -2.682 1.00 97.31 174 LEU A CA 1
ATOM 1328 C C . LEU A 1 174 ? 4.056 1.730 -1.681 1.00 97.31 174 LEU A C 1
ATOM 1330 O O . LEU A 1 174 ? 3.944 2.942 -1.834 1.00 97.31 174 LEU A O 1
ATOM 1334 N N . PHE A 1 175 ? 3.490 1.059 -0.676 1.00 98.00 175 PHE A N 1
ATOM 1335 C CA . PHE A 1 175 ? 2.802 1.681 0.444 1.00 98.00 175 PHE A CA 1
ATOM 1336 C C . PHE A 1 175 ? 2.578 0.695 1.592 1.00 98.00 175 PHE A C 1
ATOM 1338 O O . PHE A 1 175 ? 2.636 -0.524 1.414 1.00 98.00 175 PHE A O 1
ATOM 1345 N N . ALA A 1 176 ? 2.247 1.237 2.758 1.00 97.81 176 ALA A N 1
ATOM 1346 C CA . ALA A 1 176 ? 1.772 0.513 3.923 1.00 97.81 176 ALA A CA 1
ATOM 1347 C C . ALA A 1 176 ? 0.441 1.099 4.426 1.00 97.81 176 ALA A C 1
ATOM 1349 O O . ALA A 1 176 ? 0.153 2.275 4.206 1.00 97.81 176 ALA A O 1
ATOM 1350 N N . VAL A 1 177 ? -0.362 0.271 5.096 1.00 98.31 177 VAL A N 1
ATOM 1351 C CA . VAL A 1 177 ? -1.580 0.636 5.835 1.00 98.31 177 VAL A CA 1
ATOM 1352 C C . VAL A 1 177 ? -1.386 0.148 7.268 1.00 98.31 177 VAL A C 1
ATOM 1354 O O . VAL A 1 177 ? -1.494 -1.049 7.534 1.00 98.31 177 VAL A O 1
ATOM 1357 N N . ILE A 1 178 ? -1.047 1.058 8.178 1.00 97.75 178 ILE A N 1
ATOM 1358 C CA . ILE A 1 178 ? -0.522 0.734 9.511 1.00 97.75 178 ILE A CA 1
ATOM 1359 C C . ILE A 1 178 ? -1.459 1.286 10.576 1.00 97.75 178 ILE A C 1
ATOM 1361 O O . ILE A 1 178 ? -1.903 2.428 10.479 1.00 97.75 178 ILE A O 1
ATOM 1365 N N . LYS A 1 179 ? -1.769 0.488 11.598 1.00 97.94 179 LYS A N 1
ATOM 1366 C CA . LYS A 1 179 ? -2.571 0.920 12.749 1.00 97.94 179 LYS A CA 1
ATOM 1367 C C . LYS A 1 179 ? -1.879 2.084 13.455 1.00 97.94 179 LYS A C 1
ATOM 1369 O O . LYS A 1 179 ? -0.692 1.995 13.770 1.00 97.94 179 LYS A O 1
ATOM 1374 N N . LYS A 1 180 ? -2.619 3.150 13.762 1.00 97.44 180 LYS A N 1
ATOM 1375 C CA . LYS A 1 180 ? -2.105 4.213 14.632 1.00 97.44 180 LYS A CA 1
ATOM 1376 C C . LYS A 1 180 ? -2.003 3.690 16.062 1.00 97.44 180 LYS A C 1
ATOM 1378 O O . LYS A 1 180 ? -2.875 2.963 16.535 1.00 97.44 180 LYS A O 1
ATOM 1383 N N . GLY A 1 181 ? -0.944 4.083 16.757 1.00 94.69 181 GLY A N 1
ATOM 1384 C CA . GLY A 1 181 ? -0.707 3.705 18.143 1.00 94.69 181 GLY A CA 1
ATOM 1385 C C . GLY A 1 181 ? 0.568 4.346 18.690 1.00 94.69 181 GLY A C 1
ATOM 1386 O O . GLY A 1 181 ? 1.328 4.933 17.922 1.00 94.69 181 GLY A O 1
ATOM 1387 N N . PRO A 1 182 ? 0.833 4.214 20.000 1.00 92.12 182 PRO A N 1
ATOM 1388 C CA . PRO A 1 182 ? 1.932 4.904 20.685 1.00 92.12 182 PRO A CA 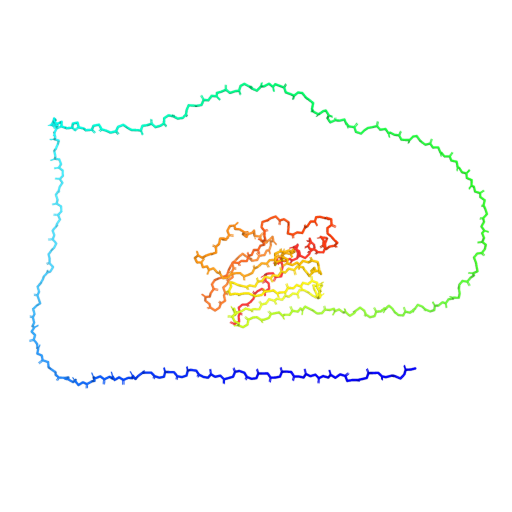1
ATOM 1389 C C . PRO A 1 182 ? 3.346 4.533 20.198 1.00 92.12 182 PRO A C 1
ATOM 1391 O O . PRO A 1 182 ? 4.302 5.190 20.589 1.00 92.12 182 PRO A O 1
ATOM 1394 N N . GLY A 1 183 ? 3.497 3.502 19.359 1.00 90.25 183 GLY A N 1
ATOM 1395 C CA . GLY A 1 183 ? 4.777 3.103 18.759 1.00 90.25 183 GLY A CA 1
ATOM 1396 C C . GLY A 1 183 ? 4.939 3.463 17.279 1.00 90.25 183 GLY A C 1
ATOM 1397 O O . GLY A 1 183 ? 5.932 3.067 16.675 1.00 90.25 183 GLY A O 1
ATOM 1398 N N . LEU A 1 184 ? 3.966 4.149 16.670 1.00 93.94 184 LEU A N 1
ATOM 1399 C CA . LEU A 1 184 ? 4.045 4.537 15.264 1.00 93.94 184 LEU A CA 1
ATOM 1400 C C . LEU A 1 184 ? 4.714 5.909 15.120 1.00 93.94 184 LEU A C 1
ATOM 1402 O O . LEU A 1 184 ? 4.145 6.919 15.521 1.00 93.94 184 LEU A O 1
ATOM 1406 N N . TYR A 1 185 ? 5.874 5.935 14.467 1.00 93.31 185 TYR A N 1
ATOM 1407 C CA . TYR A 1 185 ? 6.534 7.160 14.011 1.00 93.31 185 TYR A CA 1
ATOM 1408 C C . TYR A 1 185 ? 5.995 7.544 12.626 1.00 93.31 185 TYR A C 1
ATOM 1410 O O . TYR A 1 185 ? 6.550 7.151 11.597 1.00 93.31 185 TYR A O 1
ATOM 1418 N N . GLU A 1 186 ? 4.857 8.240 12.577 1.00 92.94 186 GLU A N 1
ATOM 1419 C CA . GLU A 1 186 ? 4.169 8.593 11.322 1.00 92.94 186 GLU A CA 1
ATOM 1420 C C . GLU A 1 186 ? 5.037 9.404 10.350 1.00 92.94 186 GLU A C 1
ATOM 1422 O O . GLU A 1 186 ? 4.862 9.304 9.134 1.00 92.94 186 GLU A O 1
ATOM 1427 N N . GLU A 1 187 ? 5.976 10.184 10.877 1.00 90.88 187 GLU A N 1
ATOM 1428 C CA . GLU A 1 187 ? 6.945 10.992 10.139 1.00 90.88 187 GLU A CA 1
ATOM 1429 C C . GLU A 1 187 ? 7.934 10.159 9.315 1.00 90.88 187 GLU A C 1
ATOM 1431 O O . GLU A 1 187 ? 8.533 10.672 8.374 1.00 90.88 187 GLU A O 1
ATOM 1436 N N . THR A 1 188 ? 8.080 8.867 9.623 1.00 90.19 188 THR A N 1
ATOM 1437 C CA . THR A 1 188 ? 8.912 7.950 8.827 1.00 90.19 188 THR A CA 1
ATOM 1438 C C . THR A 1 188 ? 8.227 7.497 7.537 1.00 90.19 188 THR A C 1
ATOM 1440 O O . THR A 1 188 ? 8.872 6.894 6.678 1.00 90.19 188 THR A O 1
ATOM 1443 N N . PHE A 1 189 ? 6.934 7.809 7.385 1.00 93.31 189 PHE A N 1
ATOM 1444 C CA . PHE A 1 189 ? 6.146 7.467 6.212 1.00 93.31 189 PHE A CA 1
ATOM 1445 C C . PHE A 1 189 ? 5.765 8.708 5.412 1.00 93.31 189 PHE A C 1
ATOM 1447 O O . PHE A 1 189 ? 4.977 9.540 5.871 1.00 93.31 189 PHE A O 1
ATOM 1454 N N . ASP A 1 190 ? 6.204 8.767 4.160 1.00 95.25 190 ASP A N 1
ATOM 1455 C CA . ASP A 1 190 ? 5.826 9.824 3.229 1.00 95.25 190 ASP A CA 1
ATOM 1456 C C . ASP A 1 190 ? 4.375 9.686 2.765 1.00 95.25 190 ASP A C 1
ATOM 1458 O O . ASP A 1 190 ? 3.783 8.599 2.723 1.00 95.25 190 ASP A O 1
ATOM 1462 N N . THR A 1 191 ? 3.773 10.822 2.414 1.00 95.06 191 THR A N 1
ATOM 1463 C CA . THR A 1 191 ? 2.432 10.837 1.828 1.00 95.06 191 THR A CA 1
ATOM 1464 C C . THR A 1 191 ? 2.497 10.355 0.387 1.00 95.06 191 THR A C 1
ATOM 1466 O O . THR A 1 191 ? 3.265 10.868 -0.421 1.00 95.06 191 THR A O 1
ATOM 1469 N N . ILE A 1 192 ? 1.633 9.403 0.046 1.00 95.88 192 ILE A N 1
ATOM 1470 C CA . ILE A 1 192 ? 1.512 8.906 -1.323 1.00 95.88 192 ILE A CA 1
ATOM 1471 C C . ILE A 1 192 ? 0.820 9.974 -2.178 1.00 95.88 192 ILE A C 1
ATOM 1473 O O . ILE A 1 192 ? -0.314 10.358 -1.859 1.00 95.88 192 ILE A O 1
ATOM 1477 N N . PRO A 1 193 ? 1.434 10.434 -3.283 1.00 93.06 193 PRO A N 1
ATOM 1478 C CA . PRO A 1 193 ? 0.825 11.425 -4.159 1.00 93.06 193 PRO A CA 1
ATOM 1479 C C . PRO A 1 193 ? -0.565 10.992 -4.635 1.00 93.06 193 PRO A C 1
ATOM 1481 O O . PRO A 1 193 ? -0.749 9.925 -5.220 1.00 93.06 193 PRO A O 1
ATOM 1484 N N . GLY A 1 194 ? -1.572 11.824 -4.361 1.00 95.44 194 GLY A N 1
ATOM 1485 C CA . GLY A 1 194 ? -2.956 11.554 -4.746 1.00 95.44 194 GLY A CA 1
ATOM 1486 C C . GLY A 1 194 ? -3.613 10.366 -4.030 1.00 95.44 194 GLY A C 1
ATOM 1487 O O . GLY A 1 194 ? -4.678 9.941 -4.481 1.00 95.44 194 GLY A O 1
ATOM 1488 N N . GLY A 1 195 ? -3.015 9.836 -2.958 1.00 96.00 195 GLY A N 1
ATOM 1489 C CA . GLY A 1 195 ? -3.561 8.762 -2.125 1.00 96.00 195 GLY A CA 1
ATOM 1490 C C . GLY A 1 195 ? -4.350 9.248 -0.908 1.00 96.00 195 GLY A C 1
ATOM 1491 O O . GLY A 1 195 ? -4.447 10.445 -0.636 1.00 96.00 195 GLY A O 1
ATOM 1492 N N . LYS A 1 196 ? -4.930 8.300 -0.162 1.00 95.12 196 LYS A N 1
ATOM 1493 C CA . LYS A 1 196 ? -5.454 8.560 1.192 1.00 95.12 196 LYS A CA 1
ATOM 1494 C C . LYS A 1 196 ? -4.279 8.568 2.176 1.00 95.12 196 LYS A C 1
ATOM 1496 O O . LYS A 1 196 ? -3.416 7.707 2.058 1.00 95.12 196 LYS A O 1
ATOM 1501 N N . ARG A 1 197 ? -4.260 9.493 3.146 1.00 97.00 197 ARG A N 1
ATOM 1502 C CA . ARG A 1 197 ? -3.266 9.502 4.245 1.00 97.00 197 ARG A CA 1
ATOM 1503 C C . ARG A 1 197 ? -3.772 8.813 5.509 1.00 97.00 197 ARG A C 1
ATOM 1505 O O . ARG A 1 197 ? -3.014 8.117 6.167 1.00 97.00 197 ARG A O 1
ATOM 1512 N N . ASN A 1 198 ? -5.046 8.996 5.836 1.00 97.94 198 ASN A N 1
ATOM 1513 C CA . ASN A 1 198 ? -5.681 8.391 7.002 1.00 97.94 198 ASN A CA 1
ATOM 1514 C C . ASN A 1 198 ? -6.904 7.589 6.557 1.00 97.94 198 ASN A C 1
ATOM 1516 O O . ASN A 1 198 ? -7.558 7.930 5.565 1.00 97.94 198 ASN A O 1
ATOM 1520 N N . PHE A 1 199 ? -7.199 6.524 7.288 1.00 97.69 199 PHE A N 1
ATOM 1521 C CA . PHE A 1 199 ? -8.325 5.635 7.037 1.00 97.69 199 PHE A CA 1
ATOM 1522 C C . PHE A 1 199 ? -8.755 4.988 8.353 1.00 97.69 199 PHE A C 1
ATOM 1524 O O . PHE A 1 199 ? -7.922 4.774 9.222 1.00 97.69 199 PHE A O 1
ATOM 1531 N N . GLU A 1 200 ? -10.035 4.677 8.518 1.00 98.38 200 GLU A N 1
ATOM 1532 C CA . GLU A 1 200 ? -10.545 4.024 9.724 1.00 98.38 200 GLU A CA 1
ATOM 1533 C C . GLU A 1 200 ? -11.339 2.778 9.336 1.00 98.38 200 GLU A C 1
ATOM 1535 O O . GLU A 1 200 ? -12.118 2.799 8.380 1.00 98.38 200 GLU A O 1
ATOM 1540 N N . ALA A 1 201 ? -11.127 1.693 10.075 1.00 98.31 201 ALA A N 1
ATOM 1541 C CA . ALA A 1 201 ? -11.855 0.442 9.924 1.00 98.31 201 ALA A CA 1
ATOM 1542 C C . ALA A 1 201 ? -12.052 -0.208 11.294 1.00 98.31 201 ALA A C 1
ATOM 1544 O O . ALA A 1 201 ? -11.108 -0.299 12.076 1.00 98.31 201 ALA A O 1
ATOM 1545 N N . LYS A 1 202 ? -13.278 -0.658 11.592 1.00 97.06 202 LYS A N 1
ATOM 1546 C CA . LYS A 1 202 ? -13.658 -1.229 12.901 1.00 97.06 202 LYS A CA 1
ATOM 1547 C C . LYS A 1 202 ? -13.312 -0.329 14.100 1.00 97.06 202 LYS A C 1
ATOM 1549 O O . LYS A 1 202 ? -12.897 -0.826 15.143 1.00 97.06 202 LYS A O 1
ATOM 1554 N N . GLY A 1 203 ? -13.436 0.991 13.944 1.00 97.69 203 GLY A N 1
ATOM 1555 C CA . GLY A 1 203 ? -13.050 1.960 14.978 1.00 97.69 203 GLY A CA 1
ATOM 1556 C C . GLY A 1 203 ? -11.540 2.045 15.231 1.00 97.69 203 GLY A C 1
ATOM 1557 O O . GLY A 1 203 ? -11.113 2.699 16.178 1.00 97.69 203 GLY A O 1
ATOM 1558 N N . ILE A 1 204 ? -10.719 1.373 14.416 1.00 98.00 204 ILE A N 1
ATOM 1559 C CA . ILE A 1 204 ? -9.260 1.427 14.488 1.00 98.00 204 ILE A CA 1
ATOM 1560 C C . ILE A 1 204 ? -8.778 2.418 13.424 1.00 98.00 204 ILE A C 1
ATOM 1562 O O . ILE A 1 204 ? -9.036 2.203 12.233 1.00 98.00 204 ILE A O 1
ATOM 1566 N N . PRO A 1 205 ? -8.070 3.488 13.814 1.00 98.31 205 PRO A N 1
ATOM 1567 C CA . PRO A 1 205 ? -7.477 4.406 12.860 1.00 98.31 205 PRO A CA 1
ATOM 1568 C C . PRO A 1 205 ? -6.177 3.831 12.277 1.00 98.31 205 PRO A C 1
ATOM 1570 O O . PRO A 1 205 ? -5.353 3.246 12.982 1.00 98.31 205 PRO A O 1
ATOM 1573 N N . TYR A 1 206 ? -5.976 4.047 10.981 1.00 98.56 206 TYR A N 1
ATOM 1574 C CA . TYR A 1 206 ? -4.811 3.642 10.203 1.00 98.56 206 TYR A CA 1
ATOM 1575 C C . TYR A 1 206 ? -4.175 4.853 9.513 1.00 98.56 206 TYR A C 1
ATOM 1577 O O . TYR A 1 206 ? -4.869 5.761 9.042 1.00 98.56 206 TYR A O 1
ATOM 1585 N N . VAL A 1 207 ? -2.850 4.828 9.400 1.00 98.31 207 VAL A N 1
ATOM 1586 C CA . VAL A 1 207 ? -2.050 5.730 8.567 1.00 98.31 207 VAL A CA 1
ATOM 1587 C C . VAL A 1 207 ? -1.587 4.976 7.335 1.00 98.31 207 VAL A C 1
ATOM 1589 O O . VAL A 1 207 ? -1.218 3.803 7.394 1.00 98.31 207 VAL A O 1
ATOM 1592 N N . ILE A 1 208 ? -1.626 5.668 6.207 1.00 98.44 208 ILE A N 1
ATOM 1593 C CA . ILE A 1 208 ? -1.231 5.151 4.910 1.00 98.44 208 ILE A CA 1
ATOM 1594 C C . ILE A 1 208 ? -0.065 5.993 4.403 1.00 98.44 208 ILE A C 1
ATOM 1596 O O . ILE A 1 208 ? -0.151 7.221 4.325 1.00 98.44 208 ILE A O 1
ATOM 1600 N N . GLY A 1 209 ? 1.027 5.344 4.026 1.00 97.56 209 GLY A N 1
ATOM 1601 C CA . GLY A 1 209 ? 2.193 6.048 3.508 1.00 97.56 209 GLY A CA 1
ATOM 1602 C C . GLY A 1 209 ? 3.193 5.130 2.829 1.00 97.56 209 GLY A C 1
ATOM 1603 O O . GLY A 1 209 ? 3.011 3.915 2.803 1.00 97.56 209 GLY A O 1
ATOM 1604 N N . SER A 1 210 ? 4.231 5.728 2.258 1.00 95.94 210 SER A N 1
ATOM 1605 C CA . SER A 1 210 ? 5.367 5.026 1.651 1.00 95.94 210 SER A CA 1
ATOM 1606 C C . SER A 1 210 ? 6.645 5.285 2.449 1.00 95.94 210 SER A C 1
ATOM 1608 O O . SER A 1 210 ? 6.629 6.075 3.387 1.00 95.94 210 SER A O 1
ATOM 1610 N N . THR A 1 211 ? 7.752 4.629 2.104 1.00 90.75 211 THR A N 1
ATOM 1611 C CA . THR A 1 211 ? 9.063 4.967 2.673 1.00 90.75 211 THR A CA 1
ATOM 1612 C C . THR A 1 211 ? 9.475 6.382 2.296 1.00 90.75 211 THR A C 1
ATOM 1614 O O . THR A 1 211 ? 9.180 6.838 1.190 1.00 90.75 211 THR A O 1
ATOM 1617 N N . THR A 1 212 ? 10.248 7.022 3.167 1.00 86.44 212 THR A N 1
ATOM 1618 C CA . THR A 1 212 ? 11.067 8.167 2.775 1.00 86.44 212 THR A CA 1
ATOM 1619 C C . THR A 1 212 ? 12.156 7.711 1.797 1.00 86.44 212 THR A C 1
ATOM 1621 O O . THR A 1 212 ? 12.918 6.781 2.065 1.00 86.44 212 THR A O 1
ATOM 1624 N N . GLY A 1 213 ? 12.208 8.335 0.618 1.00 88.31 213 GLY A N 1
ATOM 1625 C CA . GLY A 1 213 ? 13.184 8.014 -0.431 1.00 88.31 213 GLY A CA 1
ATOM 1626 C C . GLY A 1 213 ? 12.815 6.833 -1.340 1.00 88.31 213 GLY A C 1
ATOM 1627 O O . GLY A 1 213 ? 11.664 6.406 -1.426 1.00 88.31 213 GLY A O 1
ATOM 1628 N N . VAL A 1 214 ? 13.813 6.339 -2.081 1.00 89.62 214 VAL A N 1
ATOM 1629 C CA . VAL A 1 214 ? 13.647 5.304 -3.111 1.00 89.62 214 VAL A CA 1
ATOM 1630 C C . VAL A 1 214 ? 14.061 3.935 -2.539 1.00 89.62 214 VAL A C 1
ATOM 1632 O O . VAL A 1 214 ? 15.238 3.738 -2.240 1.00 89.62 214 VAL A O 1
ATOM 1635 N N . PRO A 1 215 ? 13.138 2.963 -2.398 1.00 90.50 215 PRO A N 1
ATOM 1636 C CA . PRO A 1 215 ? 13.394 1.672 -1.753 1.00 90.50 215 PRO A CA 1
ATOM 1637 C C . PRO A 1 2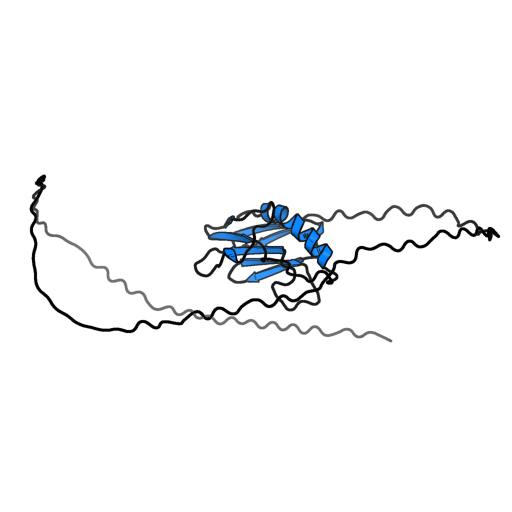15 ? 14.017 0.620 -2.691 1.00 90.50 215 PRO A C 1
ATOM 1639 O O . PRO A 1 215 ? 14.102 -0.553 -2.320 1.00 90.50 215 PRO A O 1
ATOM 1642 N N . ILE A 1 216 ? 14.388 1.010 -3.915 1.00 92.50 216 ILE A N 1
ATOM 1643 C CA . ILE A 1 216 ? 15.012 0.169 -4.945 1.00 92.50 216 ILE A CA 1
ATOM 1644 C C . ILE A 1 216 ? 16.121 0.978 -5.643 1.00 92.50 216 ILE A C 1
ATOM 1646 O O . ILE A 1 216 ? 15.852 2.108 -6.048 1.00 92.50 216 ILE A O 1
ATOM 1650 N N . PRO A 1 217 ? 17.339 0.432 -5.818 1.00 92.56 217 PRO A N 1
ATOM 1651 C CA . PRO A 1 217 ? 18.391 1.062 -6.620 1.00 92.56 217 PRO A CA 1
ATOM 1652 C C . PRO A 1 217 ? 17.964 1.321 -8.073 1.00 92.56 217 PRO A C 1
ATOM 1654 O O . PRO A 1 217 ? 17.254 0.509 -8.661 1.00 92.56 217 PRO A O 1
ATOM 1657 N N . GLU A 1 218 ? 18.415 2.422 -8.677 1.00 94.56 218 GLU A N 1
ATOM 1658 C CA . GLU A 1 218 ? 18.051 2.780 -10.063 1.00 94.56 218 GLU A CA 1
ATOM 1659 C C . GLU A 1 218 ? 18.530 1.761 -11.110 1.00 94.56 218 GLU A C 1
ATOM 1661 O O . GLU A 1 218 ? 17.943 1.652 -12.185 1.00 94.56 218 GLU A O 1
ATOM 1666 N N . ASP A 1 219 ? 19.575 0.994 -10.797 1.00 94.56 219 ASP A N 1
ATOM 1667 C CA . ASP A 1 219 ? 20.114 -0.073 -11.639 1.00 94.56 219 ASP A CA 1
ATOM 1668 C C . ASP A 1 219 ? 19.396 -1.425 -11.461 1.00 94.56 219 ASP A C 1
ATOM 1670 O O . ASP A 1 219 ? 19.707 -2.380 -12.179 1.00 94.56 219 ASP A O 1
ATOM 1674 N N . ASP A 1 220 ? 18.414 -1.531 -10.555 1.00 93.38 220 ASP A N 1
ATOM 1675 C CA . ASP A 1 220 ? 17.641 -2.763 -10.403 1.00 93.38 220 ASP A CA 1
ATOM 1676 C C . ASP A 1 220 ? 16.703 -2.992 -11.602 1.00 93.38 220 ASP A C 1
ATOM 1678 O O . ASP A 1 220 ? 15.977 -2.079 -12.011 1.00 93.38 220 ASP A O 1
ATOM 1682 N N . PRO A 1 221 ? 16.601 -4.228 -12.129 1.00 93.69 221 PRO A N 1
ATOM 1683 C CA . PRO A 1 221 ? 15.692 -4.543 -13.233 1.00 93.69 221 PRO A CA 1
ATOM 1684 C C . PRO A 1 221 ? 14.210 -4.229 -12.958 1.00 93.69 221 PRO A C 1
ATOM 1686 O O . PRO A 1 221 ? 13.428 -4.131 -13.905 1.00 93.69 221 PRO A O 1
ATOM 1689 N N . ASN A 1 222 ? 13.796 -4.077 -11.695 1.00 94.50 222 ASN A N 1
ATOM 1690 C CA . ASN A 1 222 ? 12.425 -3.734 -11.317 1.00 94.50 222 ASN A CA 1
ATOM 1691 C C . ASN A 1 222 ? 12.214 -2.243 -11.030 1.00 94.50 222 ASN A C 1
ATOM 1693 O O . ASN A 1 222 ? 11.085 -1.872 -10.702 1.00 94.50 222 ASN A O 1
ATOM 1697 N N . TYR A 1 223 ? 13.234 -1.388 -11.154 1.00 95.19 223 TYR A N 1
ATOM 1698 C CA . TYR A 1 223 ? 13.120 0.037 -10.827 1.00 95.19 223 TYR A CA 1
ATOM 1699 C C . TYR A 1 223 ? 11.990 0.729 -11.605 1.00 95.19 223 TYR A C 1
ATOM 1701 O O . TYR A 1 223 ? 11.095 1.328 -11.010 1.00 95.19 223 TYR A O 1
ATOM 1709 N N . GLU A 1 224 ? 11.950 0.562 -12.930 1.00 96.94 224 GLU A N 1
ATOM 1710 C CA . GLU A 1 224 ? 10.906 1.152 -13.784 1.00 96.94 224 GLU A CA 1
ATOM 1711 C C . GLU A 1 224 ? 9.505 0.615 -13.466 1.00 96.94 224 GLU A C 1
ATOM 1713 O O . GLU A 1 224 ? 8.506 1.344 -13.497 1.00 96.94 224 GLU A O 1
ATOM 1718 N N . LEU A 1 225 ? 9.416 -0.672 -13.120 1.00 96.56 225 LEU A N 1
ATOM 1719 C CA . LEU A 1 225 ? 8.159 -1.281 -12.699 1.00 96.56 225 LEU A CA 1
ATOM 1720 C C . LEU A 1 225 ? 7.682 -0.682 -11.371 1.00 96.56 225 LEU A C 1
ATOM 1722 O O . LEU A 1 225 ? 6.511 -0.312 -11.257 1.00 96.56 225 LEU A O 1
ATOM 1726 N N . TRP A 1 226 ? 8.581 -0.555 -10.394 1.00 96.62 226 TRP A N 1
ATOM 1727 C CA . TRP A 1 226 ? 8.297 0.096 -9.121 1.00 96.62 226 TRP A CA 1
ATOM 1728 C C . TRP A 1 226 ? 7.876 1.542 -9.320 1.00 96.62 226 TRP A C 1
ATOM 1730 O O . TRP A 1 226 ? 6.829 1.924 -8.807 1.00 96.62 226 TRP A O 1
ATOM 1740 N N . LEU A 1 227 ? 8.594 2.319 -10.130 1.00 96.62 227 LEU A N 1
ATOM 1741 C CA . LEU A 1 227 ? 8.267 3.718 -10.387 1.00 96.62 227 LEU A CA 1
ATOM 1742 C C . LEU A 1 227 ? 6.865 3.864 -10.991 1.00 96.62 227 LEU A C 1
ATOM 1744 O O . LEU A 1 227 ? 6.096 4.746 -10.598 1.00 96.62 227 LEU A O 1
ATOM 1748 N N . LYS A 1 228 ? 6.505 2.980 -11.928 1.00 97.56 228 LYS A N 1
ATOM 1749 C CA . LYS A 1 228 ? 5.157 2.936 -12.500 1.00 97.56 228 LYS A CA 1
ATOM 1750 C C . LYS A 1 228 ? 4.101 2.611 -11.441 1.00 97.56 228 LYS A C 1
ATOM 1752 O O . LYS A 1 228 ? 3.123 3.345 -11.313 1.00 97.56 228 LYS A O 1
ATOM 1757 N N . MET A 1 229 ? 4.290 1.540 -10.676 1.00 97.81 229 MET A N 1
ATOM 1758 C CA . MET A 1 229 ? 3.333 1.121 -9.647 1.00 97.81 229 MET A CA 1
ATOM 1759 C C . MET A 1 229 ? 3.230 2.146 -8.509 1.00 97.81 229 MET A C 1
ATOM 1761 O O . MET A 1 229 ? 2.142 2.397 -7.998 1.00 97.81 229 MET A O 1
ATOM 1765 N N . TYR A 1 230 ? 4.326 2.811 -8.151 1.00 97.12 230 TYR A N 1
ATOM 1766 C CA . TYR A 1 230 ? 4.343 3.869 -7.148 1.00 97.12 230 TYR A CA 1
ATOM 1767 C C . TYR A 1 230 ? 3.479 5.058 -7.581 1.00 97.12 230 TYR A C 1
ATOM 1769 O O . TYR A 1 230 ? 2.645 5.521 -6.804 1.00 97.12 230 TYR A O 1
ATOM 1777 N N . LYS A 1 231 ? 3.564 5.483 -8.850 1.00 97.00 231 LYS A N 1
ATOM 1778 C CA . LYS A 1 231 ? 2.676 6.520 -9.416 1.00 97.00 231 LYS A CA 1
ATOM 1779 C C . LYS A 1 231 ? 1.197 6.117 -9.390 1.00 97.00 231 LYS A C 1
ATOM 1781 O O . LYS A 1 231 ? 0.328 6.969 -9.230 1.00 97.00 231 LYS A O 1
ATOM 1786 N N . GLU A 1 232 ? 0.903 4.827 -9.534 1.00 98.00 232 GLU A N 1
ATOM 1787 C CA . GLU A 1 232 ? -0.462 4.285 -9.497 1.00 98.00 232 GLU A CA 1
ATOM 1788 C C . GLU A 1 232 ? -0.987 4.078 -8.058 1.00 98.00 232 GLU A C 1
ATOM 1790 O O . GLU A 1 232 ? -2.201 4.052 -7.837 1.00 98.00 232 GLU A O 1
ATOM 1795 N N . SER A 1 233 ? -0.101 3.976 -7.060 1.00 98.06 233 SER A N 1
ATOM 1796 C CA . SER A 1 233 ? -0.444 3.612 -5.675 1.00 98.06 233 SER A CA 1
ATOM 1797 C C . SER A 1 233 ? -1.439 4.568 -5.003 1.00 98.06 233 SER A C 1
ATOM 1799 O O . SER A 1 233 ? -2.286 4.134 -4.218 1.00 98.06 233 SER A O 1
ATOM 1801 N N . GLY A 1 234 ? -1.432 5.856 -5.361 1.00 98.19 234 GLY A N 1
ATOM 1802 C CA . GLY A 1 234 ? -2.422 6.820 -4.874 1.00 98.19 234 GLY A CA 1
ATOM 1803 C C . GLY A 1 234 ? -3.856 6.444 -5.267 1.00 98.19 234 GLY A C 1
ATOM 1804 O O . GLY A 1 234 ? -4.775 6.504 -4.448 1.00 98.19 234 GLY A O 1
ATOM 1805 N N . ALA A 1 235 ? -4.058 5.971 -6.498 1.00 98.44 235 ALA A N 1
ATOM 1806 C CA . ALA A 1 235 ? -5.362 5.483 -6.942 1.00 98.44 235 ALA A CA 1
ATOM 1807 C C . ALA A 1 235 ? -5.749 4.178 -6.231 1.00 98.44 235 ALA A C 1
ATOM 1809 O O . ALA A 1 235 ? -6.903 4.018 -5.837 1.00 98.44 235 ALA A O 1
ATOM 1810 N N . VAL A 1 236 ? -4.784 3.280 -6.003 1.00 98.50 236 VAL A N 1
ATOM 1811 C CA . VAL A 1 236 ? -5.005 2.013 -5.287 1.00 98.50 236 VAL A CA 1
ATOM 1812 C C . VAL A 1 236 ? -5.459 2.265 -3.850 1.00 98.50 236 VAL A C 1
ATOM 1814 O O . VAL A 1 236 ? -6.498 1.754 -3.434 1.00 98.50 236 VAL A O 1
ATOM 1817 N N . THR A 1 237 ? -4.754 3.112 -3.099 1.00 98.44 237 THR A N 1
A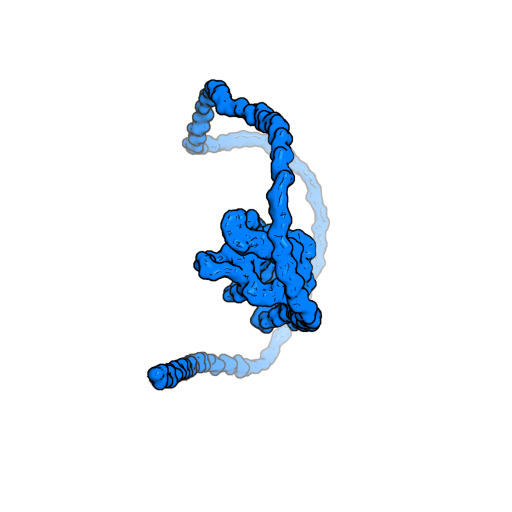TOM 1818 C CA . THR A 1 237 ? -5.100 3.412 -1.695 1.00 98.44 237 THR A CA 1
ATOM 1819 C C . THR A 1 237 ? -6.458 4.099 -1.547 1.00 98.44 237 THR A C 1
ATOM 1821 O O . THR A 1 237 ? -7.148 3.905 -0.547 1.00 98.44 237 THR A O 1
ATOM 1824 N N . LYS A 1 238 ? -6.924 4.835 -2.563 1.00 98.31 238 LYS A N 1
ATOM 1825 C CA . LYS A 1 238 ? -8.288 5.389 -2.578 1.00 98.31 238 LYS A CA 1
ATOM 1826 C C . LYS A 1 238 ? -9.382 4.321 -2.580 1.00 98.31 238 LYS A C 1
ATOM 1828 O O . LYS A 1 238 ? -10.472 4.596 -2.078 1.00 98.31 238 LYS A O 1
ATOM 1833 N N . THR A 1 239 ? -9.091 3.119 -3.075 1.00 98.50 239 THR A N 1
ATOM 1834 C CA . THR A 1 239 ? -10.046 2.000 -3.105 1.00 98.50 239 THR A CA 1
ATOM 1835 C C . THR A 1 239 ? -10.253 1.323 -1.751 1.00 98.50 239 THR A C 1
ATOM 1837 O O . THR A 1 239 ? -11.122 0.460 -1.657 1.00 98.50 239 THR A O 1
ATOM 1840 N N . LEU A 1 240 ? -9.503 1.715 -0.708 1.00 98.50 240 LEU A N 1
ATOM 1841 C CA . LEU A 1 240 ? -9.703 1.210 0.650 1.00 98.50 240 LEU A CA 1
ATOM 1842 C C . LEU A 1 240 ? -11.140 1.442 1.121 1.00 98.50 240 LEU A C 1
ATOM 1844 O O . LEU A 1 240 ? -11.633 2.581 1.092 1.00 98.50 240 LEU A O 1
ATOM 1848 N N . LYS A 1 241 ? -11.773 0.361 1.578 1.00 98.50 241 LYS A N 1
ATOM 1849 C CA . LYS A 1 241 ? -13.138 0.317 2.112 1.00 98.50 241 LYS A CA 1
ATOM 1850 C C . LYS A 1 241 ? -13.147 -0.449 3.428 1.00 98.50 241 LYS A C 1
ATOM 1852 O O . LYS A 1 241 ? -12.584 -1.540 3.492 1.00 98.50 241 LYS A O 1
ATOM 1857 N N . ALA A 1 242 ? -13.787 0.112 4.450 1.00 98.19 242 ALA A N 1
ATOM 1858 C CA . ALA A 1 242 ? -14.052 -0.609 5.690 1.00 98.19 242 ALA A CA 1
ATOM 1859 C C . ALA A 1 242 ? -15.059 -1.744 5.427 1.00 98.19 242 ALA A C 1
ATOM 1861 O O . ALA A 1 242 ? -15.891 -1.625 4.522 1.00 98.19 242 ALA A O 1
ATOM 1862 N N . LEU A 1 243 ? -14.929 -2.835 6.181 1.00 96.06 243 LEU A N 1
ATOM 1863 C CA . LEU A 1 243 ? -15.797 -4.016 6.153 1.00 96.06 243 LEU A CA 1
ATOM 1864 C C . LEU A 1 243 ? -16.787 -4.000 7.315 1.00 96.06 243 LEU A C 1
ATOM 1866 O O . LEU A 1 243 ? -16.365 -3.609 8.430 1.00 96.06 243 LEU A O 1
#

Foldseek 3Di:
DDDDDDDDDDDDDDDDDDDPDDDDDDDDDDDDDDDDDDDDDDDDDDDDDDDDDDDDDDDDDDDDDDDDDDDDDDDDDDDDDDDDDPDDDDDDDDDDDDDDDDDDDDDPDDPPDDPDDPPDPPLFQWDKDDDVVQQKIFIHGRVCVPQWDWDDDPFFIWIAGDDPPDPDPQQRTLKIKGFDDPPDPLVQFAAQVLADQWDDAPNTITGMGHGDDHNYDPPDPCRVVSVVVSNCVRVRRNRMDGD

Organism: NCBI:txid1121320